Protein AF-A0A6L6XNY1-F1 (afdb_monomer_lite)

Foldseek 3Di:
DDPVVVLCVLVCLQVQLQVQLVVQLVVDVFAAAPLSLLSSLLSSLVSNLVSLVVLCVLCVVLADPQLVVLNVLLNVLSVLLNQLSVQLSVQQGRHNDHPVRCVVCVVVTPSNVVSVVSNVSSLVSLLVSQLSNLVRCPVVVLDDPVLSVVLNVCSPVPCSVHGSSSSSVVSSVSNSVVVVVVVVPDDDDPDPDDDD

pLDDT: mean 90.29, std 9.85, range [50.34, 98.31]

Radius of gyration: 20.63 Å; chains: 1; bounding box: 67×44×50 Å

Secondary structure (DSSP, 8-state):
--HHHHHHGGGGGGGHHHHHHHHHHHHS---SSHHHHHHHHHHHHHHHHHHHHHHHHHHGGGS-HHHHHHHHHHHHHHHHHHHHHHHHHHHTTT----HHHHHHHGGGSTTHHHHHHHHHHHHHHHHHHHHHHHHHHHHTTSS-HHHHHHHHHGGGS-TTTSTTHHHHHHHHHHHHHHHHHHHHTSPPPP------

Structure (mmCIF, N/CA/C/O backbone):
data_AF-A0A6L6XNY1-F1
#
_entry.id   AF-A0A6L6XNY1-F1
#
loop_
_atom_site.group_PDB
_atom_site.id
_atom_site.type_symbol
_atom_site.label_atom_id
_atom_site.label_alt_id
_atom_site.label_comp_id
_atom_site.label_asym_id
_atom_site.label_entity_id
_atom_site.label_seq_id
_atom_site.pdbx_PDB_ins_code
_atom_site.Cartn_x
_atom_site.Cartn_y
_atom_site.Cartn_z
_atom_site.occupancy
_atom_site.B_iso_or_equiv
_atom_site.auth_seq_id
_atom_site.auth_comp_id
_atom_site.auth_asym_id
_atom_site.auth_atom_id
_atom_site.pdbx_PDB_model_num
ATOM 1 N N . MET A 1 1 ? -24.540 19.387 4.763 1.00 50.34 1 MET A N 1
ATOM 2 C CA . MET A 1 1 ? -24.017 18.111 4.213 1.00 50.34 1 MET A CA 1
ATOM 3 C C . MET A 1 1 ? -24.724 16.950 4.894 1.00 50.34 1 MET A C 1
ATOM 5 O O . MET A 1 1 ? -24.639 16.846 6.113 1.00 50.34 1 MET A O 1
ATOM 9 N N . ALA A 1 2 ? -25.455 16.130 4.135 1.00 54.00 2 ALA A N 1
ATOM 10 C CA . ALA A 1 2 ? -26.281 15.046 4.669 1.00 54.00 2 ALA A CA 1
ATOM 11 C C . ALA A 1 2 ? -25.485 14.130 5.619 1.00 54.00 2 ALA A C 1
ATOM 13 O O . ALA A 1 2 ? -24.337 13.782 5.330 1.00 54.00 2 ALA A O 1
ATOM 14 N N . ALA A 1 3 ? -26.091 13.708 6.735 1.00 59.31 3 ALA A N 1
ATOM 15 C CA . ALA A 1 3 ? -25.486 12.817 7.737 1.00 59.31 3 ALA A CA 1
ATOM 16 C C . ALA A 1 3 ? -24.844 11.553 7.121 1.00 59.31 3 ALA A C 1
ATOM 18 O O . ALA A 1 3 ? -23.861 11.022 7.645 1.00 59.31 3 ALA A O 1
ATOM 19 N N . GLY A 1 4 ? -25.347 11.138 5.951 1.00 59.16 4 GLY A N 1
ATOM 20 C CA . GLY A 1 4 ? -24.806 10.064 5.128 1.00 59.16 4 GLY A CA 1
ATOM 21 C C . GLY A 1 4 ? -23.374 10.275 4.620 1.00 59.16 4 GLY A C 1
ATOM 22 O O . GLY A 1 4 ? -22.646 9.300 4.509 1.00 59.16 4 GLY A O 1
ATOM 23 N N . VAL A 1 5 ? -22.908 11.501 4.378 1.00 62.78 5 VAL A N 1
ATOM 24 C CA . VAL A 1 5 ? -21.526 11.751 3.909 1.00 62.78 5 VAL A CA 1
ATOM 25 C C . VAL A 1 5 ? -20.525 11.640 5.066 1.00 62.78 5 VAL A C 1
ATOM 27 O O . VAL A 1 5 ? -19.441 11.076 4.927 1.00 62.78 5 VAL A O 1
ATOM 30 N N . ARG A 1 6 ? -20.910 12.088 6.271 1.00 65.75 6 ARG A N 1
ATOM 31 C CA . ARG A 1 6 ? -20.029 12.074 7.456 1.00 65.75 6 ARG A CA 1
ATOM 32 C C . ARG A 1 6 ? -19.745 10.661 7.987 1.00 65.75 6 ARG A C 1
ATOM 34 O O . ARG A 1 6 ? -18.723 10.470 8.647 1.00 65.75 6 ARG A O 1
ATOM 41 N N . ARG A 1 7 ? -20.625 9.681 7.727 1.00 68.31 7 ARG A N 1
ATOM 42 C CA . ARG A 1 7 ? -20.412 8.265 8.111 1.00 68.31 7 ARG A CA 1
ATOM 43 C C . ARG A 1 7 ? -19.366 7.561 7.244 1.00 68.31 7 ARG A C 1
ATOM 45 O O . ARG A 1 7 ? -18.633 6.736 7.769 1.00 68.31 7 ARG A O 1
ATOM 52 N N . TRP A 1 8 ? -19.256 7.930 5.967 1.00 72.25 8 TRP A N 1
ATOM 53 C CA . TRP A 1 8 ? -18.315 7.313 5.026 1.00 72.25 8 TRP A CA 1
ATOM 54 C C . TRP A 1 8 ? -16.944 7.990 5.004 1.00 72.25 8 TRP A C 1
ATOM 56 O O . TRP A 1 8 ? -15.979 7.390 4.552 1.00 72.25 8 TRP A O 1
ATOM 66 N N . ALA A 1 9 ? -16.827 9.197 5.567 1.00 78.06 9 ALA A N 1
ATOM 67 C CA . ALA A 1 9 ? -15.575 9.950 5.629 1.00 78.06 9 ALA A CA 1
ATOM 68 C C . ALA A 1 9 ? -14.329 9.161 6.107 1.00 78.06 9 ALA A C 1
ATOM 70 O O . ALA A 1 9 ? -13.262 9.408 5.555 1.00 78.06 9 ALA A O 1
ATOM 71 N N . PRO A 1 10 ? -14.392 8.215 7.074 1.00 79.75 10 PRO A N 1
ATOM 72 C CA . PRO A 1 10 ? -13.224 7.402 7.438 1.00 79.75 10 PRO A CA 1
ATOM 73 C C . PRO A 1 10 ? -12.673 6.565 6.278 1.00 79.75 10 PRO A C 1
ATOM 75 O O . PRO A 1 10 ? -11.469 6.353 6.194 1.00 79.75 10 PRO A O 1
ATOM 78 N N . PHE A 1 11 ? -13.545 6.119 5.374 1.00 86.75 11 PHE A N 1
ATOM 79 C CA . PHE A 1 11 ? -13.186 5.290 4.226 1.00 86.75 11 PHE A CA 1
ATOM 80 C C . PHE A 1 11 ? -12.610 6.103 3.063 1.00 86.75 11 PHE A C 1
ATOM 82 O O . PHE A 1 11 ? -12.040 5.519 2.150 1.00 86.75 11 PHE A O 1
ATOM 89 N N . ALA A 1 12 ? -12.668 7.439 3.114 1.00 87.75 12 ALA A N 1
ATOM 90 C CA . ALA A 1 12 ? -12.001 8.286 2.125 1.00 87.75 12 ALA A CA 1
ATOM 91 C C . ALA A 1 12 ? -10.471 8.094 2.122 1.00 87.75 12 ALA A C 1
ATOM 93 O O . ALA A 1 12 ? -9.833 8.340 1.104 1.00 87.75 12 ALA A O 1
ATOM 94 N N . LEU A 1 13 ? -9.888 7.591 3.221 1.00 86.69 13 LEU A N 1
ATOM 95 C CA . LEU A 1 13 ? -8.468 7.217 3.290 1.00 86.69 13 LEU A CA 1
ATOM 96 C C . LEU A 1 13 ? -8.077 6.159 2.242 1.00 86.69 13 LEU A C 1
ATOM 98 O O . LEU A 1 13 ? -6.933 6.140 1.802 1.00 86.69 13 LEU A O 1
ATOM 102 N N . VAL A 1 14 ? -9.030 5.330 1.798 1.00 90.06 14 VAL A N 1
ATOM 103 C CA . VAL A 1 14 ? -8.831 4.316 0.746 1.00 90.06 14 VAL A CA 1
ATOM 104 C C . VAL A 1 14 ? -8.610 4.953 -0.633 1.00 90.06 14 VAL A C 1
ATOM 106 O O . VAL A 1 14 ? -8.137 4.314 -1.559 1.00 90.06 14 VAL A O 1
ATOM 109 N N . LEU A 1 15 ? -8.945 6.229 -0.811 1.00 92.06 15 LEU A N 1
ATOM 110 C CA . LEU A 1 15 ? -8.750 6.902 -2.095 1.00 92.06 15 LEU A CA 1
ATOM 111 C C . LEU A 1 15 ? -7.384 7.582 -2.199 1.00 92.06 15 LEU A C 1
ATOM 113 O O . LEU A 1 15 ? -6.991 7.965 -3.294 1.00 92.06 15 LEU A O 1
ATOM 117 N N . VAL A 1 16 ? -6.642 7.716 -1.094 1.00 91.38 16 VAL A N 1
ATOM 118 C CA . VAL A 1 16 ? -5.377 8.468 -1.067 1.00 91.38 16 VAL A CA 1
ATOM 119 C C . VAL A 1 16 ? -4.287 7.764 -1.876 1.00 91.38 16 VAL A C 1
ATOM 121 O O . VAL A 1 16 ? -3.598 8.426 -2.643 1.00 91.38 16 VAL A O 1
ATOM 124 N N . GLY A 1 17 ? -4.156 6.439 -1.751 1.00 89.75 17 GLY A N 1
ATOM 125 C CA . GLY A 1 17 ? -3.203 5.650 -2.544 1.00 89.75 17 GLY A CA 1
ATOM 126 C C . GLY A 1 17 ? -3.454 5.778 -4.052 1.00 89.75 17 GLY A C 1
ATOM 127 O O . GLY A 1 17 ? -2.587 6.282 -4.762 1.00 89.75 17 GLY A O 1
ATOM 128 N N . PRO A 1 18 ? -4.656 5.423 -4.547 1.00 91.88 18 PRO A N 1
ATOM 129 C CA . PRO A 1 18 ? -5.003 5.554 -5.961 1.00 91.88 18 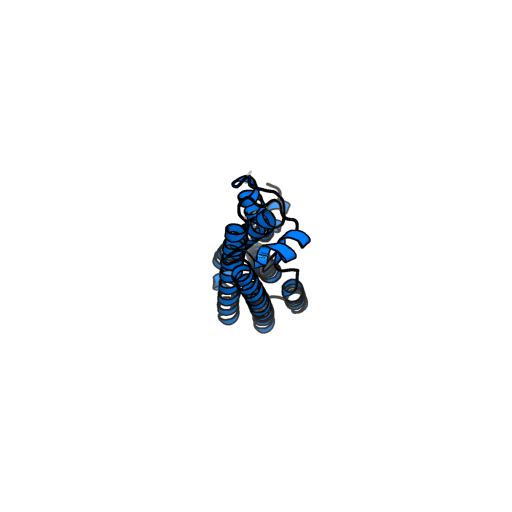PRO A CA 1
ATOM 130 C C . PRO A 1 18 ? -4.901 6.989 -6.485 1.00 91.88 18 PRO A C 1
ATOM 132 O O . PRO A 1 18 ? -4.431 7.203 -7.598 1.00 91.88 18 PRO A O 1
ATOM 135 N N . ALA A 1 19 ? -5.303 7.985 -5.686 1.00 93.25 19 ALA A N 1
ATOM 136 C CA . ALA A 1 19 ? -5.172 9.387 -6.067 1.00 93.25 19 ALA A CA 1
ATOM 137 C C . ALA A 1 19 ? -3.703 9.813 -6.188 1.00 93.25 19 ALA A C 1
ATOM 139 O O . ALA A 1 19 ? -3.371 10.550 -7.111 1.00 93.25 19 ALA A O 1
ATOM 140 N N . ALA A 1 20 ? -2.824 9.343 -5.298 1.00 93.06 20 ALA A N 1
ATOM 141 C CA . ALA A 1 20 ? -1.392 9.610 -5.378 1.00 93.06 20 ALA A CA 1
ATOM 142 C C . ALA A 1 20 ? -0.753 8.919 -6.590 1.00 93.06 20 ALA A C 1
ATOM 144 O O . ALA A 1 20 ? -0.000 9.564 -7.311 1.00 93.06 20 ALA A O 1
ATOM 145 N N . ALA A 1 21 ? -1.099 7.655 -6.857 1.00 91.12 21 ALA A N 1
ATOM 146 C CA . ALA A 1 21 ? -0.661 6.941 -8.055 1.00 91.12 21 ALA A CA 1
ATOM 147 C C . ALA A 1 21 ? -1.050 7.710 -9.329 1.00 91.12 21 ALA A C 1
ATOM 149 O O . ALA A 1 21 ? -0.184 8.062 -10.127 1.00 91.12 21 ALA A O 1
ATOM 150 N N . LEU A 1 22 ? -2.333 8.071 -9.457 1.00 91.69 22 LEU A N 1
ATOM 151 C CA . LEU A 1 22 ? -2.841 8.858 -10.581 1.00 91.69 22 LEU A CA 1
ATOM 152 C C . LEU A 1 22 ? -2.140 10.217 -10.695 1.00 91.69 22 LEU A C 1
ATOM 154 O O . LEU A 1 22 ? -1.732 10.607 -11.784 1.00 91.69 22 LEU A O 1
ATOM 158 N N . LEU A 1 23 ? -1.984 10.939 -9.582 1.00 92.56 23 LEU A N 1
ATOM 159 C CA . LEU A 1 23 ? -1.327 12.243 -9.564 1.00 92.56 23 LEU A CA 1
ATOM 160 C C . LEU A 1 23 ? 0.116 12.146 -10.064 1.00 92.56 23 LEU A C 1
ATOM 162 O O . LEU A 1 23 ? 0.528 12.966 -10.877 1.00 92.56 23 LEU A O 1
ATOM 166 N N . VAL A 1 24 ? 0.879 11.148 -9.613 1.00 90.44 24 VAL A N 1
ATOM 167 C CA . VAL A 1 24 ? 2.266 10.971 -10.051 1.00 90.44 24 VAL A CA 1
ATOM 168 C C . VAL A 1 24 ? 2.326 10.679 -11.552 1.00 90.44 24 VAL A C 1
ATOM 170 O O . VAL A 1 24 ? 3.137 11.307 -12.233 1.00 90.44 24 VAL A O 1
ATOM 173 N N . THR A 1 25 ? 1.452 9.813 -12.077 1.00 87.56 25 THR A N 1
ATOM 174 C CA . THR A 1 25 ? 1.360 9.532 -13.520 1.00 87.56 25 THR A CA 1
ATOM 175 C C . THR A 1 25 ? 1.005 10.783 -14.328 1.00 87.56 25 THR A C 1
ATOM 177 O O . THR A 1 25 ? 1.590 11.021 -15.378 1.00 87.56 25 THR A O 1
ATOM 180 N N . LEU A 1 26 ? 0.087 11.620 -13.835 1.00 89.12 26 LEU A N 1
ATOM 181 C CA . LEU A 1 26 ? -0.303 12.863 -14.511 1.00 89.12 26 LEU A CA 1
ATOM 182 C C . LEU A 1 26 ? 0.793 13.940 -14.467 1.00 89.12 26 LEU A C 1
ATOM 184 O O . LEU A 1 26 ? 0.924 14.715 -15.410 1.00 89.12 26 LEU A O 1
ATOM 188 N N . LEU A 1 27 ? 1.568 14.007 -13.381 1.00 90.25 27 LEU A N 1
ATOM 189 C CA . LEU A 1 27 ? 2.651 14.983 -13.212 1.00 90.25 27 LEU A CA 1
ATOM 190 C C . LEU A 1 27 ? 3.933 14.607 -13.962 1.00 90.25 27 LEU A C 1
ATOM 192 O O . LEU A 1 27 ? 4.769 15.475 -14.200 1.00 90.25 27 LEU A O 1
ATOM 196 N N . HIS A 1 28 ? 4.087 13.338 -14.335 1.00 85.00 28 HIS A N 1
ATOM 197 C CA . HIS A 1 28 ? 5.234 12.842 -15.088 1.00 85.00 28 HIS A CA 1
ATOM 198 C C . HIS A 1 28 ? 4.741 12.223 -16.398 1.00 85.00 28 HIS A C 1
ATOM 200 O O . HIS A 1 28 ? 4.694 10.994 -16.502 1.00 85.00 28 HIS A O 1
ATOM 206 N N . PRO A 1 29 ? 4.365 13.054 -17.393 1.00 76.56 29 PRO A N 1
ATOM 207 C CA . PRO A 1 29 ? 4.011 12.582 -18.725 1.00 76.56 29 PRO A CA 1
ATOM 208 C C . PRO A 1 29 ? 5.270 12.024 -19.402 1.00 76.56 29 PRO A C 1
ATOM 210 O O . PRO A 1 29 ? 5.984 12.721 -20.118 1.00 76.56 29 PRO A O 1
ATOM 213 N N . GLY A 1 30 ? 5.586 10.775 -19.083 1.00 73.19 30 GLY A N 1
ATOM 214 C CA . GLY A 1 30 ? 6.645 9.982 -19.685 1.00 73.1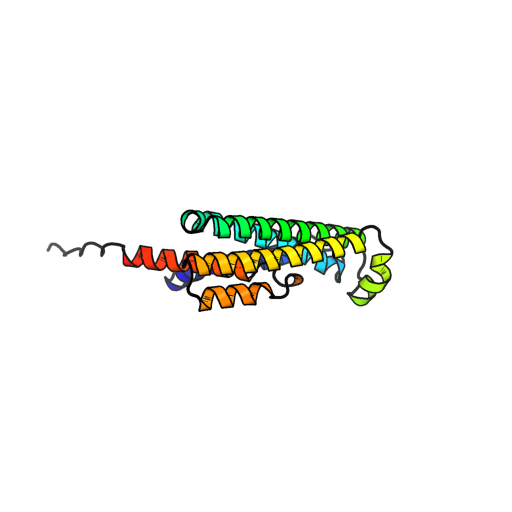9 30 GLY A CA 1
ATOM 215 C C . GLY A 1 30 ? 6.068 8.879 -20.576 1.00 73.19 30 GLY A C 1
ATOM 216 O O . GLY A 1 30 ? 4.874 8.898 -20.893 1.00 73.19 30 GLY A O 1
ATOM 217 N N . PRO A 1 31 ? 6.904 7.917 -20.991 1.00 78.56 31 PRO A N 1
ATOM 218 C CA . PRO A 1 31 ? 6.462 6.775 -21.783 1.00 78.56 31 PRO A CA 1
ATOM 219 C C . PRO A 1 31 ? 5.307 6.024 -21.107 1.00 78.56 31 PRO A C 1
ATOM 221 O O . PRO A 1 31 ? 5.273 5.884 -19.891 1.00 78.56 31 PRO A O 1
ATOM 224 N N . SER A 1 32 ? 4.353 5.499 -21.865 1.00 83.19 32 SER A N 1
ATOM 225 C CA . SER A 1 32 ? 3.424 4.500 -21.322 1.00 83.19 32 SER A CA 1
ATOM 226 C C . SER A 1 32 ? 4.111 3.134 -21.216 1.00 83.19 32 SER A C 1
ATOM 228 O O . SER A 1 32 ? 5.076 2.883 -21.932 1.00 83.19 32 SER A O 1
ATOM 230 N N . GLY A 1 33 ? 3.592 2.240 -20.370 1.00 88.12 33 GLY A N 1
ATOM 231 C CA . GLY A 1 33 ? 4.087 0.862 -20.237 1.00 88.12 33 GLY A CA 1
ATOM 232 C C . GLY A 1 33 ? 4.646 0.560 -18.847 1.00 88.12 33 GLY A C 1
ATOM 233 O O . GLY A 1 33 ? 4.266 1.206 -17.863 1.00 88.12 33 GLY A O 1
ATOM 234 N N . HIS A 1 34 ? 5.562 -0.403 -18.762 1.00 92.56 34 HIS A N 1
ATOM 235 C 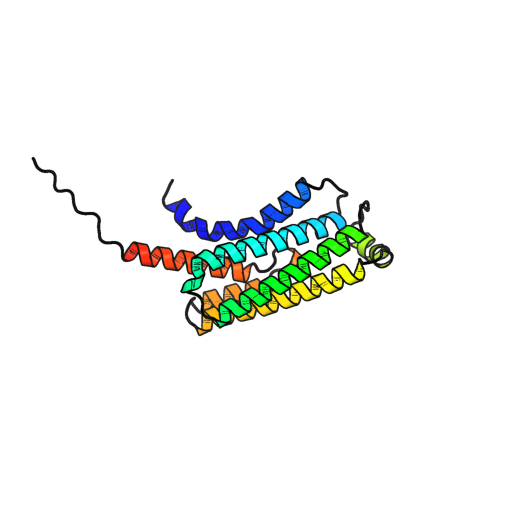CA . HIS A 1 34 ? 6.100 -0.939 -17.509 1.00 92.56 34 HIS A CA 1
ATOM 236 C C . HIS A 1 34 ? 6.767 0.140 -16.641 1.00 92.56 34 HIS A C 1
ATOM 238 O O . HIS A 1 34 ? 6.588 0.180 -15.423 1.00 92.56 34 HIS A O 1
ATOM 244 N N . TRP A 1 35 ? 7.451 1.098 -17.279 1.00 93.62 35 TRP A N 1
ATOM 245 C CA . TRP A 1 35 ? 8.003 2.283 -16.616 1.00 93.62 35 TRP A CA 1
ATOM 246 C C . TRP A 1 35 ? 6.937 3.067 -15.827 1.00 93.62 35 TRP A C 1
ATOM 248 O O . TRP A 1 35 ? 7.108 3.352 -14.638 1.00 93.62 35 TRP A O 1
ATOM 258 N N . SER A 1 36 ? 5.815 3.391 -16.479 1.00 91.31 36 SER A N 1
ATOM 259 C CA . SER A 1 36 ? 4.728 4.162 -15.864 1.00 91.31 36 SER A CA 1
ATOM 260 C C . SER A 1 36 ? 4.025 3.375 -14.757 1.00 91.31 36 SER A C 1
ATOM 262 O O . SER A 1 36 ? 3.579 3.971 -13.775 1.00 91.31 36 SER A O 1
ATOM 264 N N . GLY A 1 37 ? 3.996 2.041 -14.876 1.00 92.56 37 GLY A N 1
ATOM 265 C CA . GLY A 1 37 ? 3.507 1.125 -13.848 1.00 92.56 37 GLY A CA 1
ATOM 266 C C . GLY A 1 37 ? 4.323 1.218 -12.560 1.00 92.56 37 GLY A C 1
ATOM 267 O O . GLY A 1 37 ? 3.753 1.448 -11.494 1.00 92.56 37 GLY A O 1
ATOM 268 N N . HIS A 1 38 ? 5.653 1.156 -12.655 1.00 94.75 38 HIS A N 1
ATOM 269 C CA . HIS A 1 38 ? 6.537 1.350 -11.502 1.00 94.75 38 HIS A CA 1
ATOM 270 C C . HIS A 1 38 ? 6.355 2.717 -10.845 1.00 94.75 38 HIS A C 1
ATOM 272 O O . HIS A 1 38 ? 6.270 2.833 -9.621 1.00 94.75 38 HIS A O 1
ATOM 278 N N . LEU A 1 39 ? 6.263 3.776 -11.648 1.00 93.81 39 LEU A N 1
ATOM 279 C CA . LEU A 1 39 ? 6.088 5.118 -11.114 1.00 93.81 39 LEU A CA 1
ATOM 280 C C . LEU A 1 39 ? 4.732 5.276 -10.393 1.00 93.81 39 LEU A C 1
ATOM 282 O O . LEU A 1 39 ? 4.674 5.854 -9.303 1.00 93.81 39 LEU A O 1
ATOM 286 N N . ALA A 1 40 ? 3.658 4.720 -10.960 1.00 93.62 40 ALA A N 1
ATOM 287 C CA . ALA A 1 40 ? 2.337 4.694 -10.340 1.00 93.62 40 ALA A CA 1
ATOM 288 C C . ALA A 1 40 ? 2.335 3.877 -9.037 1.00 93.62 40 ALA A C 1
ATOM 290 O O . ALA A 1 40 ? 1.792 4.343 -8.034 1.00 93.62 40 ALA A O 1
ATOM 291 N N . ALA A 1 41 ? 2.988 2.710 -9.015 1.00 94.31 41 ALA A N 1
ATOM 292 C CA . ALA A 1 41 ? 3.123 1.867 -7.826 1.00 94.31 41 ALA A CA 1
ATOM 293 C C . ALA A 1 41 ? 3.880 2.584 -6.695 1.00 94.31 41 ALA A C 1
ATOM 295 O O . ALA A 1 41 ? 3.421 2.596 -5.550 1.00 94.31 41 ALA A O 1
ATOM 296 N N . ALA A 1 42 ? 4.975 3.287 -7.013 1.00 95.31 42 ALA A N 1
ATOM 297 C CA . ALA A 1 42 ? 5.691 4.115 -6.043 1.00 95.31 42 ALA A CA 1
ATOM 298 C C . ALA A 1 42 ? 4.806 5.241 -5.479 1.00 95.31 42 ALA A C 1
ATOM 300 O O . ALA A 1 42 ? 4.759 5.451 -4.263 1.00 95.31 42 ALA A O 1
ATOM 301 N N . GLY A 1 43 ? 4.067 5.945 -6.345 1.00 95.25 43 GLY A N 1
ATOM 302 C CA . GLY A 1 43 ? 3.095 6.960 -5.930 1.00 95.25 43 GLY A CA 1
ATOM 303 C C . GLY A 1 43 ? 2.004 6.384 -5.022 1.00 95.25 43 GLY A C 1
ATOM 304 O O . GLY A 1 43 ? 1.693 6.964 -3.980 1.00 95.25 43 GLY A O 1
ATOM 305 N N . GLY A 1 44 ? 1.479 5.210 -5.374 1.00 95.81 44 GLY A N 1
ATOM 306 C CA . GLY A 1 44 ? 0.500 4.461 -4.591 1.00 95.81 44 GLY A CA 1
ATOM 307 C C . GLY A 1 44 ? 1.019 4.088 -3.203 1.00 95.81 44 GLY A C 1
ATOM 308 O O . GLY A 1 44 ? 0.362 4.397 -2.209 1.00 95.81 44 GLY A O 1
ATOM 309 N N . SER A 1 45 ? 2.225 3.518 -3.123 1.00 96.88 45 SER A N 1
ATOM 310 C CA . SER A 1 45 ? 2.907 3.167 -1.868 1.00 96.88 45 SER A CA 1
ATOM 311 C C . SER A 1 45 ? 3.037 4.368 -0.928 1.00 96.88 45 SER A C 1
ATOM 313 O O . SER A 1 45 ? 2.651 4.305 0.244 1.00 96.88 45 SER A O 1
ATOM 315 N N . VAL A 1 46 ? 3.524 5.501 -1.448 1.00 96.56 46 VAL A N 1
ATOM 316 C CA . VAL A 1 46 ? 3.672 6.746 -0.678 1.00 96.56 46 VAL A CA 1
ATOM 317 C C . VAL A 1 46 ? 2.309 7.279 -0.232 1.00 96.56 46 VAL A C 1
ATOM 319 O O . VAL A 1 46 ? 2.137 7.641 0.934 1.00 96.56 46 VAL A O 1
ATOM 322 N N . GLY A 1 47 ? 1.314 7.287 -1.122 1.00 96.19 47 GLY A N 1
ATOM 323 C CA . GLY A 1 47 ? -0.047 7.714 -0.798 1.00 96.19 47 GLY A CA 1
ATOM 324 C C . GLY A 1 47 ? -0.681 6.869 0.308 1.00 96.19 47 GLY A C 1
ATOM 325 O O . GLY A 1 47 ? -1.273 7.409 1.246 1.00 96.19 47 GLY A O 1
ATOM 326 N N . VAL A 1 48 ? -0.514 5.546 0.261 1.00 96.81 48 VAL A N 1
ATOM 327 C CA . VAL A 1 48 ? -0.991 4.653 1.323 1.00 96.81 48 VAL A CA 1
ATOM 328 C C . VAL A 1 48 ? -0.239 4.894 2.628 1.00 96.81 48 VAL A C 1
ATOM 330 O O . VAL A 1 48 ? -0.880 4.964 3.676 1.00 96.81 48 VAL A O 1
ATOM 333 N N . ALA A 1 49 ? 1.081 5.095 2.602 1.00 97.00 49 ALA A N 1
ATOM 334 C CA . ALA A 1 49 ? 1.842 5.426 3.808 1.00 97.00 49 ALA A CA 1
ATOM 335 C C . ALA A 1 49 ? 1.292 6.696 4.485 1.00 97.00 49 ALA A C 1
ATOM 337 O O . ALA A 1 49 ? 1.064 6.708 5.697 1.00 97.00 49 ALA A O 1
ATOM 338 N N . VAL A 1 50 ? 0.970 7.731 3.702 1.00 96.44 50 VAL A N 1
ATOM 339 C CA . VAL A 1 50 ? 0.301 8.945 4.198 1.00 96.44 50 VAL A CA 1
ATOM 340 C C . VAL A 1 50 ? -1.073 8.618 4.791 1.00 96.44 50 VAL A C 1
ATOM 342 O O . VAL A 1 50 ? -1.386 9.071 5.894 1.00 96.44 50 VAL A O 1
ATOM 345 N N . ALA A 1 51 ? -1.884 7.798 4.118 1.00 95.75 51 ALA A N 1
ATOM 346 C CA . ALA A 1 51 ? -3.191 7.379 4.625 1.00 95.75 51 ALA A CA 1
ATOM 347 C C . ALA A 1 51 ? -3.093 6.637 5.968 1.00 95.75 51 ALA A C 1
ATOM 349 O O . ALA A 1 51 ? -3.901 6.882 6.868 1.00 95.75 51 ALA A O 1
ATOM 350 N N . LEU A 1 52 ? -2.088 5.770 6.129 1.00 96.38 52 LEU A N 1
ATOM 351 C CA . LEU A 1 52 ? -1.814 5.060 7.377 1.00 96.38 52 LEU A CA 1
ATOM 352 C C . LEU A 1 52 ? -1.387 6.017 8.488 1.00 96.38 52 LEU A C 1
ATOM 354 O O . LEU A 1 52 ? -1.881 5.882 9.603 1.00 96.38 52 LEU A O 1
ATOM 358 N N . VAL A 1 53 ? -0.535 7.006 8.201 1.00 96.44 53 VAL A N 1
ATOM 359 C CA . VAL A 1 53 ? -0.134 8.032 9.178 1.00 96.44 53 VAL A CA 1
ATOM 360 C C . VAL A 1 53 ? -1.340 8.855 9.624 1.00 96.44 53 VAL A C 1
ATOM 362 O O . VAL A 1 53 ? -1.559 9.021 10.824 1.00 96.44 53 VAL A O 1
ATOM 365 N N . VAL A 1 54 ? -2.169 9.320 8.687 1.00 94.44 54 VAL A N 1
ATOM 366 C CA . VAL A 1 54 ? -3.388 10.080 9.002 1.00 94.44 54 VAL A CA 1
ATOM 367 C C . VAL A 1 54 ? -4.359 9.226 9.818 1.00 94.44 54 VAL A C 1
ATOM 369 O O . VAL A 1 54 ? -4.839 9.667 10.864 1.00 94.44 54 VAL A O 1
ATOM 372 N N . GLY A 1 55 ? -4.618 7.988 9.388 1.00 93.50 55 GLY A N 1
ATOM 373 C CA . GLY A 1 55 ? -5.462 7.042 10.115 1.00 93.50 55 GLY A CA 1
ATOM 374 C C . GLY A 1 55 ? -4.937 6.784 11.526 1.00 93.50 55 GLY A C 1
ATOM 375 O O . GLY A 1 55 ? -5.691 6.881 12.496 1.00 93.50 55 GLY A O 1
ATOM 376 N N . LEU A 1 56 ? -3.633 6.545 11.660 1.00 93.75 56 LEU A N 1
ATOM 377 C CA . LEU A 1 56 ? -2.957 6.354 12.935 1.00 93.75 56 LEU A CA 1
ATOM 378 C C . LEU A 1 56 ? -3.126 7.569 13.848 1.00 93.75 56 LEU A C 1
ATOM 380 O O . LEU A 1 56 ? -3.568 7.390 14.976 1.00 93.75 56 LEU A O 1
ATOM 384 N N . CYS A 1 57 ? -2.844 8.790 13.394 1.00 93.56 57 CYS A N 1
ATOM 385 C CA . CYS A 1 57 ? -3.006 10.007 14.201 1.00 93.56 57 CYS A CA 1
ATOM 386 C C . CYS A 1 57 ? -4.421 10.139 14.782 1.00 93.56 57 CYS A C 1
ATOM 388 O O . CYS A 1 57 ? -4.596 10.574 15.918 1.00 93.56 57 CYS A O 1
ATOM 390 N N . VAL A 1 58 ? -5.427 9.700 14.028 1.00 91.06 58 VAL A N 1
ATOM 391 C CA . VAL A 1 58 ? -6.833 9.761 14.427 1.00 91.06 58 VAL A CA 1
ATOM 392 C C . VAL A 1 58 ? -7.206 8.683 15.453 1.00 91.06 58 VAL A C 1
ATOM 394 O O . VAL A 1 58 ? -7.977 8.952 16.378 1.00 91.06 58 VAL A O 1
ATOM 397 N N . VAL A 1 59 ? -6.685 7.458 15.318 1.00 92.69 59 VAL A N 1
ATOM 398 C CA . VAL A 1 59 ? -7.078 6.328 16.183 1.00 92.69 59 VAL A CA 1
ATOM 399 C C . VAL A 1 59 ? -6.014 5.890 17.192 1.00 92.69 59 VAL A C 1
ATOM 401 O O . VAL A 1 59 ? -6.295 4.997 17.989 1.00 92.69 59 VAL A O 1
ATOM 404 N N . ARG A 1 60 ? -4.835 6.526 17.230 1.00 92.19 60 ARG A N 1
ATOM 405 C CA . ARG A 1 60 ? -3.666 6.143 18.050 1.00 92.19 60 ARG A CA 1
ATOM 406 C C . ARG A 1 60 ? -4.000 5.774 19.499 1.00 92.19 60 ARG A C 1
ATOM 408 O O . ARG A 1 60 ? -3.562 4.703 19.908 1.00 92.19 60 ARG A O 1
ATOM 415 N N . PRO A 1 61 ? -4.790 6.555 20.269 1.00 91.25 61 PRO A N 1
ATOM 416 C CA . PRO A 1 61 ? -5.080 6.226 21.672 1.00 91.25 61 PRO A CA 1
ATOM 417 C C . PRO A 1 61 ? -5.830 4.899 21.857 1.00 91.25 61 PRO A C 1
ATOM 419 O O . PRO A 1 61 ? -5.910 4.367 22.959 1.00 91.25 61 PRO A O 1
ATOM 422 N N . ARG A 1 62 ? -6.422 4.372 20.781 1.00 89.19 62 ARG A N 1
ATOM 423 C CA . ARG A 1 62 ? -7.252 3.163 20.774 1.00 89.19 62 ARG A CA 1
ATOM 424 C C . ARG A 1 62 ? -6.483 1.931 20.298 1.00 89.19 62 ARG A C 1
ATOM 426 O O . ARG A 1 62 ? -7.023 0.826 20.367 1.00 89.19 62 ARG A O 1
ATOM 433 N N . LEU A 1 63 ? -5.254 2.100 19.809 1.00 94.19 63 LEU A N 1
ATOM 434 C CA . LEU A 1 63 ? -4.451 1.012 19.265 1.00 94.19 63 LEU A CA 1
ATOM 435 C C . LEU A 1 63 ? -3.524 0.423 20.339 1.00 94.19 63 LEU A C 1
ATOM 437 O O . LEU A 1 63 ? -2.861 1.173 21.053 1.00 94.19 63 LEU A O 1
ATOM 441 N N . PRO A 1 64 ? -3.445 -0.913 20.464 1.00 95.25 64 PRO A N 1
ATOM 442 C CA . PRO A 1 64 ? -2.446 -1.550 21.315 1.00 95.25 64 PRO A CA 1
ATOM 443 C C . PRO A 1 64 ? -1.036 -1.350 20.738 1.00 95.25 64 PRO A C 1
ATOM 445 O O . PRO A 1 64 ? -0.867 -1.220 19.525 1.00 95.25 64 PRO A O 1
ATOM 448 N N . ALA A 1 65 ? -0.011 -1.398 21.594 1.00 96.56 65 ALA A N 1
ATOM 449 C CA . ALA A 1 65 ? 1.387 -1.225 21.182 1.00 96.56 65 ALA A CA 1
ATOM 450 C C . ALA A 1 65 ? 1.815 -2.209 20.076 1.00 96.56 65 ALA A C 1
ATOM 452 O O . ALA A 1 65 ? 2.493 -1.810 19.134 1.00 96.56 65 ALA A O 1
ATOM 453 N N . ALA A 1 66 ? 1.344 -3.460 20.127 1.00 96.25 66 ALA A N 1
ATOM 454 C CA . ALA A 1 66 ? 1.604 -4.456 19.085 1.00 96.25 66 ALA A CA 1
ATOM 455 C C . ALA A 1 66 ? 1.051 -4.040 17.707 1.00 96.25 66 ALA A C 1
ATOM 457 O O . ALA A 1 66 ? 1.704 -4.246 16.684 1.00 96.25 66 ALA A O 1
ATOM 458 N N . ALA A 1 67 ? -0.123 -3.400 17.670 1.00 96.88 67 ALA A N 1
ATOM 459 C CA . ALA A 1 67 ? -0.692 -2.882 16.429 1.00 96.88 67 ALA A CA 1
ATOM 460 C C . ALA A 1 67 ? 0.117 -1.684 15.905 1.00 96.88 67 ALA A C 1
ATOM 462 O O . ALA A 1 67 ? 0.342 -1.578 14.705 1.00 96.88 67 ALA A O 1
ATOM 463 N N . LEU A 1 68 ? 0.613 -0.818 16.796 1.00 97.06 68 LEU A N 1
ATOM 464 C CA . LEU A 1 68 ? 1.511 0.278 16.417 1.00 97.06 68 LEU A CA 1
ATOM 465 C C . LEU A 1 68 ? 2.820 -0.244 15.817 1.00 97.06 68 LEU A C 1
ATOM 467 O O . LEU A 1 68 ? 3.216 0.209 14.749 1.00 97.06 68 LEU A O 1
ATOM 471 N N . ALA A 1 69 ? 3.454 -1.225 16.462 1.00 97.62 69 ALA A N 1
ATOM 472 C CA . ALA A 1 69 ? 4.666 -1.861 15.952 1.00 97.62 69 ALA A CA 1
ATOM 473 C C . ALA A 1 69 ? 4.428 -2.506 14.577 1.00 97.62 69 ALA A C 1
ATOM 475 O O . ALA A 1 69 ? 5.227 -2.330 13.664 1.00 97.62 69 ALA A O 1
ATOM 476 N N . SER A 1 70 ? 3.286 -3.174 14.397 1.00 97.81 70 SER A N 1
ATOM 477 C CA . SER A 1 70 ? 2.912 -3.771 13.110 1.00 97.81 70 SER A CA 1
ATOM 478 C C . SER A 1 70 ? 2.747 -2.715 12.008 1.00 97.81 70 SER A C 1
ATOM 480 O O . SER A 1 70 ? 3.203 -2.927 10.891 1.00 97.81 70 SER A O 1
ATOM 482 N N . LEU A 1 71 ? 2.172 -1.545 12.314 1.00 97.38 71 LEU A N 1
ATOM 483 C CA . LEU A 1 71 ? 2.082 -0.434 11.354 1.00 97.38 71 LEU A CA 1
ATOM 484 C C . LEU A 1 71 ? 3.451 0.160 10.997 1.00 97.38 71 LEU A C 1
ATOM 486 O O . LEU A 1 71 ? 3.631 0.599 9.866 1.00 97.38 71 LEU A O 1
ATOM 490 N N . VAL A 1 72 ? 4.419 0.154 11.920 1.00 97.69 72 VAL A N 1
ATOM 491 C CA . VAL A 1 72 ? 5.807 0.540 11.609 1.00 97.69 72 VAL A CA 1
ATOM 492 C C . VAL A 1 72 ? 6.423 -0.443 10.613 1.00 97.69 72 VAL A C 1
ATOM 494 O O . VAL A 1 72 ? 7.053 -0.009 9.653 1.00 97.69 72 VAL A O 1
ATOM 497 N N . VAL A 1 73 ? 6.186 -1.748 10.789 1.00 98.25 73 VAL A N 1
ATOM 498 C CA . VAL A 1 73 ? 6.623 -2.780 9.833 1.00 98.25 73 VAL A CA 1
ATOM 499 C C . VAL A 1 73 ? 5.982 -2.559 8.461 1.00 98.25 73 VAL A C 1
ATOM 501 O O . VAL A 1 73 ? 6.696 -2.532 7.465 1.00 98.25 73 VAL A O 1
ATOM 504 N N . VAL A 1 74 ? 4.669 -2.305 8.403 1.00 98.12 74 VAL A N 1
ATOM 505 C CA . VAL A 1 74 ? 3.983 -1.962 7.142 1.00 98.12 74 VAL A CA 1
ATOM 506 C C . VAL A 1 74 ? 4.606 -0.723 6.496 1.00 98.12 74 VAL A C 1
ATOM 508 O O . VAL A 1 74 ? 4.889 -0.738 5.304 1.00 98.12 74 VAL A O 1
ATOM 511 N N . GLY A 1 75 ? 4.870 0.331 7.271 1.00 97.88 75 GLY A N 1
ATOM 512 C CA . GLY A 1 75 ? 5.517 1.545 6.770 1.00 97.88 75 GLY A CA 1
ATOM 513 C C . GLY A 1 75 ? 6.916 1.294 6.202 1.00 97.88 75 GLY A C 1
ATOM 514 O O . GLY A 1 75 ? 7.257 1.852 5.163 1.00 97.88 75 GLY A O 1
ATOM 515 N N . ALA A 1 76 ? 7.708 0.426 6.836 1.00 98.25 76 ALA A N 1
ATOM 516 C CA . ALA A 1 76 ? 9.010 0.016 6.313 1.00 98.25 76 ALA A CA 1
ATOM 517 C C . ALA A 1 76 ? 8.876 -0.764 4.995 1.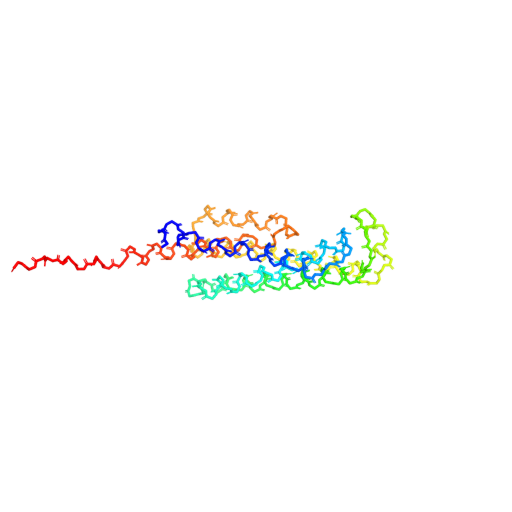00 98.25 76 ALA A C 1
ATOM 519 O O . ALA A 1 76 ? 9.630 -0.504 4.061 1.00 98.25 76 ALA A O 1
ATOM 520 N N . GLY A 1 77 ? 7.893 -1.664 4.895 1.00 98.12 77 GLY A N 1
ATOM 521 C CA . GLY A 1 77 ? 7.584 -2.383 3.658 1.00 98.12 77 GLY A CA 1
ATOM 522 C C . GLY A 1 77 ? 7.202 -1.441 2.513 1.00 98.12 77 GLY A C 1
ATOM 523 O O . GLY A 1 77 ? 7.818 -1.504 1.457 1.00 98.12 77 GLY A O 1
ATOM 524 N N . LEU A 1 78 ? 6.292 -0.492 2.760 1.00 98.06 78 LEU A N 1
ATOM 525 C CA . LEU A 1 78 ? 5.890 0.532 1.782 1.00 98.06 78 LEU A CA 1
ATOM 526 C C . LEU A 1 78 ? 7.067 1.414 1.337 1.00 98.06 78 LEU A C 1
ATOM 528 O O . LEU A 1 78 ? 7.140 1.833 0.185 1.00 98.06 78 LEU A O 1
ATOM 532 N N . ALA A 1 79 ? 7.997 1.720 2.247 1.00 98.25 79 ALA A N 1
ATOM 533 C CA . ALA A 1 79 ? 9.195 2.480 1.906 1.00 98.25 79 ALA A CA 1
ATOM 534 C C . ALA A 1 79 ? 10.133 1.682 0.987 1.00 98.25 79 ALA A C 1
ATOM 536 O O . ALA A 1 79 ? 10.653 2.241 0.023 1.00 98.25 79 ALA A O 1
ATOM 537 N N . LEU A 1 80 ? 10.330 0.387 1.257 1.00 98.31 80 LEU A N 1
ATOM 538 C CA . LEU A 1 80 ? 11.092 -0.506 0.379 1.00 98.31 80 LEU A CA 1
ATOM 539 C C . LEU A 1 80 ? 10.416 -0.638 -0.989 1.00 98.31 80 LEU A C 1
ATOM 541 O O . LEU A 1 80 ? 11.083 -0.458 -2.003 1.00 98.31 80 LEU A O 1
ATOM 545 N N . GLU A 1 81 ? 9.100 -0.858 -1.015 1.00 97.25 81 GLU A N 1
ATOM 546 C CA . GLU A 1 81 ? 8.289 -0.930 -2.235 1.00 97.25 81 GLU A CA 1
ATOM 547 C C . GLU A 1 81 ? 8.458 0.332 -3.091 1.00 97.25 81 GLU A C 1
ATOM 549 O O . GLU A 1 81 ? 8.809 0.249 -4.270 1.00 97.25 81 GLU A O 1
ATOM 554 N N . ALA A 1 82 ? 8.317 1.516 -2.488 1.00 97.31 82 ALA A N 1
ATOM 555 C CA . ALA A 1 82 ? 8.512 2.784 -3.181 1.00 97.31 82 ALA A CA 1
ATOM 556 C C . ALA A 1 82 ? 9.949 2.951 -3.703 1.00 97.31 82 ALA A C 1
ATOM 558 O O . ALA A 1 82 ? 10.142 3.363 -4.845 1.00 97.31 82 ALA A O 1
ATOM 559 N N . VAL A 1 83 ? 10.968 2.621 -2.902 1.00 98.19 83 VAL A N 1
ATOM 560 C CA . VAL A 1 83 ? 12.381 2.724 -3.310 1.00 98.19 83 VAL A CA 1
ATOM 561 C C . VAL A 1 83 ? 12.698 1.781 -4.471 1.00 98.19 83 VAL A C 1
ATOM 563 O O . VAL A 1 83 ? 13.346 2.204 -5.432 1.00 98.19 83 VAL A O 1
ATOM 566 N N . GLY A 1 84 ? 12.233 0.533 -4.403 1.00 97.88 84 GLY A N 1
ATOM 567 C CA . GLY A 1 84 ? 12.421 -0.466 -5.452 1.00 97.88 84 GLY A CA 1
ATOM 568 C C . GLY A 1 84 ? 11.780 -0.029 -6.767 1.00 97.88 84 GLY A C 1
ATOM 569 O O . GLY A 1 84 ? 12.457 0.050 -7.794 1.00 97.88 84 GLY A O 1
ATOM 570 N N . ASN A 1 85 ? 10.515 0.393 -6.710 1.00 97.12 85 ASN A N 1
ATOM 571 C CA . ASN A 1 85 ? 9.779 0.896 -7.867 1.00 97.12 85 ASN A CA 1
ATOM 572 C C . ASN A 1 85 ? 10.398 2.169 -8.464 1.00 97.12 85 ASN A C 1
ATOM 574 O O . ASN A 1 85 ? 10.539 2.274 -9.679 1.00 97.12 85 ASN A O 1
ATOM 578 N N . ILE A 1 86 ? 10.848 3.124 -7.642 1.00 96.75 86 ILE A N 1
ATOM 579 C CA . ILE A 1 86 ? 11.556 4.319 -8.136 1.00 96.75 86 ILE A CA 1
ATOM 580 C C . ILE A 1 86 ? 12.850 3.923 -8.851 1.00 96.75 86 ILE A C 1
ATOM 582 O O . ILE A 1 86 ? 13.200 4.523 -9.869 1.00 96.75 86 ILE A O 1
ATOM 586 N N . ARG A 1 87 ? 13.586 2.933 -8.334 1.00 97.44 87 ARG A N 1
ATOM 587 C CA . ARG A 1 87 ? 14.824 2.473 -8.968 1.00 97.44 87 ARG A CA 1
ATOM 588 C C . ARG A 1 87 ? 14.549 1.787 -10.307 1.00 97.44 87 ARG A C 1
ATOM 590 O O . ARG A 1 87 ? 15.233 2.133 -11.265 1.00 97.44 87 ARG A O 1
ATOM 597 N N . ALA A 1 88 ? 13.546 0.912 -10.382 1.00 95.56 88 ALA A N 1
ATOM 598 C CA . ALA A 1 88 ? 13.149 0.240 -11.621 1.00 95.56 88 ALA A CA 1
ATOM 599 C C . ALA A 1 88 ? 12.588 1.223 -12.671 1.00 95.56 88 ALA A C 1
ATOM 601 O O . ALA A 1 88 ? 12.940 1.161 -13.848 1.00 95.56 88 ALA A O 1
ATOM 602 N N . ALA A 1 89 ? 11.801 2.220 -12.250 1.00 94.38 89 ALA A N 1
ATOM 603 C CA . ALA A 1 89 ? 11.369 3.306 -13.131 1.00 94.38 89 ALA A CA 1
ATOM 604 C C . ALA A 1 89 ? 12.558 4.139 -13.642 1.00 94.38 89 ALA A C 1
ATOM 606 O O . ALA A 1 89 ? 12.586 4.553 -14.794 1.00 94.38 89 ALA A O 1
ATOM 607 N N . ARG A 1 90 ? 13.583 4.389 -12.821 1.00 94.62 90 ARG A N 1
ATOM 608 C CA . ARG A 1 90 ? 14.780 5.108 -13.288 1.00 94.62 90 ARG A CA 1
ATOM 609 C C . ARG A 1 90 ? 15.596 4.302 -14.295 1.00 94.62 90 ARG A C 1
ATOM 611 O O . ARG A 1 90 ? 16.134 4.904 -15.215 1.00 94.62 90 ARG A O 1
ATOM 618 N N . SER A 1 91 ? 15.697 2.981 -14.136 1.00 94.75 91 SER A N 1
ATOM 619 C CA . SER A 1 91 ? 16.446 2.132 -15.074 1.00 94.75 91 SER A CA 1
ATOM 620 C C . SER A 1 91 ? 15.762 1.996 -16.436 1.00 94.75 91 SER A C 1
ATOM 622 O O . SER A 1 91 ? 16.445 1.794 -17.429 1.00 94.75 91 SER A O 1
ATOM 624 N N . LEU A 1 92 ? 14.434 2.139 -16.484 1.00 92.38 92 LEU A N 1
ATOM 625 C CA . LEU A 1 92 ? 13.618 2.050 -17.702 1.00 92.38 92 LEU A CA 1
ATOM 626 C C . LEU A 1 92 ? 13.178 3.410 -18.260 1.00 92.38 92 LEU A C 1
ATOM 628 O O . LEU A 1 92 ? 12.260 3.476 -19.081 1.00 92.38 92 LEU A O 1
ATOM 632 N N . TRP A 1 93 ? 13.779 4.504 -17.793 1.00 89.62 93 TRP A N 1
ATOM 633 C CA . TRP A 1 93 ? 13.435 5.841 -18.270 1.00 89.62 93 TRP A CA 1
ATOM 634 C C . TRP A 1 93 ? 13.541 5.925 -19.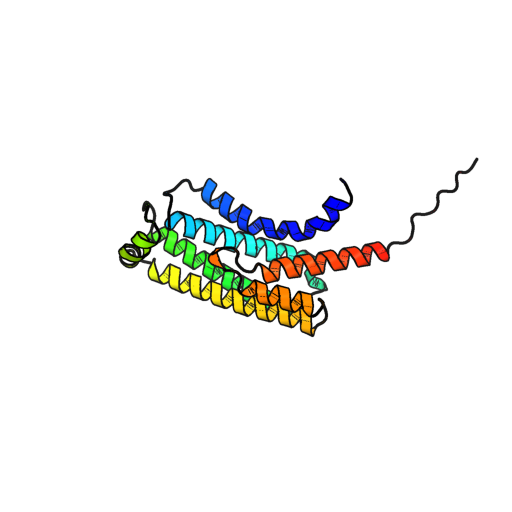804 1.00 89.62 93 TRP A C 1
ATOM 636 O O . TRP A 1 93 ? 14.430 5.321 -20.397 1.00 89.62 93 TRP A O 1
ATOM 646 N N . GLU A 1 94 ? 12.609 6.649 -20.434 1.00 87.50 94 GLU A N 1
ATOM 647 C CA . GLU A 1 94 ? 12.474 6.790 -21.900 1.00 87.50 94 GLU A CA 1
ATOM 648 C C . GLU A 1 94 ? 12.121 5.512 -22.690 1.00 87.50 94 GLU A C 1
ATOM 650 O O . GLU A 1 94 ? 11.952 5.580 -23.908 1.00 87.50 94 GLU A O 1
ATOM 655 N N . THR A 1 95 ? 11.906 4.369 -22.032 1.00 89.06 95 THR A N 1
ATOM 656 C CA . THR A 1 95 ? 11.447 3.140 -22.704 1.00 89.06 95 THR A CA 1
ATOM 657 C C . THR A 1 95 ? 9.922 3.043 -22.717 1.00 89.06 95 THR A C 1
ATOM 659 O O . THR A 1 95 ? 9.266 3.384 -21.737 1.00 89.06 95 THR A O 1
ATOM 662 N N . THR A 1 96 ? 9.344 2.555 -23.817 1.00 90.94 96 THR A N 1
ATOM 663 C CA . THR A 1 96 ? 7.893 2.285 -23.951 1.00 90.94 96 THR A CA 1
ATOM 664 C C . THR A 1 96 ? 7.546 0.816 -23.708 1.00 90.94 96 THR A C 1
ATOM 666 O O . THR A 1 96 ? 6.458 0.374 -24.071 1.00 90.94 96 THR A O 1
ATOM 669 N N . TYR A 1 97 ? 8.476 0.073 -23.099 1.00 93.31 97 TYR A N 1
ATOM 670 C CA . TYR A 1 97 ? 8.382 -1.372 -22.966 1.00 93.31 97 TYR A CA 1
ATOM 671 C C . TYR A 1 97 ? 7.123 -1.791 -22.218 1.00 93.31 97 TYR A C 1
ATOM 673 O O . TYR A 1 97 ? 6.813 -1.268 -21.140 1.00 93.31 97 TYR A O 1
ATOM 681 N N . ASP A 1 98 ? 6.415 -2.760 -22.786 1.00 93.12 98 ASP A N 1
ATOM 682 C CA . ASP A 1 98 ? 5.402 -3.509 -22.056 1.00 93.12 98 ASP A CA 1
ATOM 683 C C . ASP A 1 98 ? 6.048 -4.484 -21.051 1.00 93.12 98 ASP A C 1
ATOM 685 O O . ASP A 1 98 ? 7.270 -4.523 -20.886 1.00 93.12 98 ASP A O 1
ATOM 689 N N . ASP A 1 99 ? 5.234 -5.257 -20.331 1.00 91.31 99 ASP A N 1
ATOM 690 C CA . ASP A 1 99 ? 5.740 -6.182 -19.311 1.00 91.31 99 ASP A CA 1
ATOM 691 C C . ASP A 1 99 ? 6.660 -7.273 -19.897 1.00 91.31 99 ASP A C 1
ATOM 693 O O . ASP A 1 99 ? 7.611 -7.700 -19.239 1.00 91.31 99 ASP A O 1
ATOM 697 N N . ALA A 1 100 ? 6.413 -7.719 -21.135 1.00 94.75 100 ALA A N 1
ATOM 698 C CA . ALA A 1 100 ? 7.202 -8.770 -21.776 1.00 94.75 100 ALA A CA 1
ATOM 699 C C . ALA A 1 100 ? 8.554 -8.235 -22.266 1.00 94.75 100 ALA A C 1
ATOM 701 O O . ALA A 1 100 ? 9.599 -8.865 -22.064 1.00 94.75 100 ALA A O 1
ATOM 702 N N . GLU A 1 101 ? 8.548 -7.051 -22.873 1.00 95.38 101 GLU A N 1
ATOM 703 C CA . GLU A 1 101 ? 9.756 -6.347 -23.289 1.00 95.38 101 GLU A CA 1
ATOM 704 C C . GLU A 1 101 ? 10.595 -5.939 -22.077 1.00 95.38 101 GLU A C 1
ATOM 706 O O . GLU A 1 101 ? 11.809 -6.144 -22.077 1.00 95.38 101 GLU A O 1
ATOM 711 N N . ALA A 1 102 ? 9.968 -5.445 -21.007 1.00 92.69 102 ALA A N 1
ATOM 712 C CA . ALA A 1 102 ? 10.660 -5.095 -19.774 1.00 92.69 102 ALA A CA 1
ATOM 713 C C . ALA A 1 102 ? 11.286 -6.323 -19.100 1.00 92.69 102 ALA A C 1
ATOM 715 O O . ALA A 1 102 ? 12.428 -6.240 -18.662 1.00 92.69 102 ALA A O 1
ATOM 716 N N . GLY A 1 103 ? 10.612 -7.476 -19.091 1.00 91.50 103 GLY A N 1
ATOM 717 C CA . GLY A 1 103 ? 11.200 -8.719 -18.579 1.00 91.50 103 GLY A CA 1
ATOM 718 C C . GLY A 1 103 ? 12.381 -9.229 -19.416 1.00 91.50 103 GLY A C 1
ATOM 719 O O . GLY A 1 103 ? 13.274 -9.890 -18.891 1.00 91.50 103 GLY A O 1
ATOM 720 N N . THR A 1 104 ? 12.415 -8.903 -20.710 1.00 95.88 104 THR A N 1
ATOM 721 C CA . THR A 1 104 ? 13.481 -9.336 -21.628 1.00 95.88 104 THR A CA 1
ATOM 722 C C . THR A 1 104 ? 14.681 -8.389 -21.602 1.00 95.88 104 THR A C 1
ATOM 724 O O . THR A 1 104 ? 15.825 -8.831 -21.505 1.00 95.88 104 THR A O 1
ATOM 727 N N . TYR A 1 105 ? 14.433 -7.081 -21.701 1.00 94.50 105 TYR A N 1
ATOM 728 C CA . TYR A 1 105 ? 15.471 -6.059 -21.845 1.00 94.50 105 TYR A CA 1
ATOM 729 C C . TYR A 1 105 ? 15.804 -5.347 -20.538 1.00 94.50 105 TYR A C 1
ATOM 731 O O . TYR A 1 105 ? 16.931 -4.893 -20.372 1.00 94.50 105 TYR A O 1
ATOM 739 N N . GLY A 1 106 ? 14.863 -5.264 -19.596 1.00 92.31 106 GLY A N 1
ATOM 740 C CA . GLY A 1 106 ? 15.054 -4.653 -18.280 1.00 92.31 106 GLY A CA 1
ATOM 741 C C . GLY A 1 106 ? 16.298 -5.145 -17.537 1.00 92.31 106 GLY A C 1
ATOM 742 O O . GLY A 1 106 ? 17.057 -4.297 -17.069 1.00 92.31 106 GLY A O 1
ATOM 743 N N . PRO A 1 107 ? 16.595 -6.460 -17.493 1.00 96.12 107 PRO A N 1
ATOM 744 C CA . PRO A 1 107 ? 17.790 -6.979 -16.822 1.00 96.12 107 PRO A CA 1
ATOM 745 C C . PRO A 1 107 ? 19.120 -6.458 -17.394 1.00 96.12 107 PRO A C 1
ATOM 747 O O . PRO A 1 107 ? 20.153 -6.564 -16.736 1.00 96.12 107 PRO A O 1
ATOM 750 N N . LEU A 1 108 ? 19.112 -5.879 -18.603 1.00 94.88 108 LEU A N 1
ATOM 751 C CA . LEU A 1 108 ? 20.280 -5.245 -19.223 1.00 94.88 108 LEU A CA 1
ATOM 752 C C . LEU A 1 108 ? 20.551 -3.829 -18.685 1.00 94.88 108 LEU A C 1
ATOM 754 O O . LEU A 1 108 ? 21.619 -3.279 -18.948 1.00 94.88 108 LEU A O 1
ATOM 758 N N . TYR A 1 109 ? 19.605 -3.229 -17.954 1.00 93.94 109 TYR A N 1
ATOM 759 C CA . TYR A 1 109 ? 19.722 -1.885 -17.393 1.00 93.94 109 TYR A CA 1
ATOM 760 C C . TYR A 1 109 ? 20.075 -1.922 -15.904 1.00 93.94 109 TYR A C 1
ATOM 762 O O . TYR A 1 109 ? 19.410 -2.561 -15.081 1.00 93.94 109 TYR A O 1
ATOM 770 N N . ASP A 1 110 ? 21.091 -1.145 -15.532 1.00 95.50 110 ASP A N 1
ATOM 771 C CA . ASP A 1 110 ? 21.579 -1.080 -14.159 1.00 95.50 110 ASP A CA 1
ATOM 772 C C . ASP A 1 110 ? 20.489 -0.656 -13.167 1.00 95.50 110 ASP A C 1
ATOM 774 O O . ASP A 1 110 ? 19.997 0.476 -13.155 1.00 95.50 110 ASP A O 1
ATOM 778 N N . GLY A 1 111 ? 20.186 -1.555 -12.233 1.00 93.19 111 GLY A N 1
ATOM 779 C CA . GLY A 1 111 ? 19.240 -1.312 -11.150 1.00 93.19 111 GLY A CA 1
ATOM 780 C C . GLY A 1 111 ? 17.820 -1.817 -11.383 1.00 93.19 111 GLY A C 1
ATOM 781 O O . GLY A 1 111 ? 17.055 -1.752 -10.425 1.00 93.19 111 GLY A O 1
ATOM 782 N N . TYR A 1 112 ? 17.486 -2.354 -12.561 1.00 95.69 112 TYR A N 1
ATOM 783 C CA . TYR A 1 112 ? 16.172 -2.957 -12.817 1.00 95.69 112 TYR A CA 1
ATOM 784 C C . TYR A 1 112 ? 15.900 -4.143 -11.878 1.00 95.69 112 TYR A C 1
ATOM 786 O O . TYR A 1 112 ? 14.990 -4.085 -11.053 1.00 95.69 112 TYR A O 1
ATOM 794 N N . GLU A 1 113 ? 16.767 -5.160 -11.914 1.00 96.88 113 GLU A N 1
ATOM 795 C CA . GLU A 1 113 ? 16.665 -6.375 -11.086 1.00 96.88 113 GLU A CA 1
ATOM 796 C C . GLU A 1 113 ? 16.674 -6.076 -9.587 1.00 96.88 113 GLU A C 1
ATOM 798 O O . GLU A 1 113 ? 15.882 -6.600 -8.801 1.00 96.88 113 GLU A O 1
ATOM 803 N N . TRP A 1 114 ? 17.568 -5.174 -9.176 1.00 97.44 114 TRP A N 1
ATOM 804 C CA . TRP A 1 114 ? 17.630 -4.739 -7.787 1.00 97.44 114 TRP A CA 1
ATOM 805 C C . TRP A 1 114 ? 16.343 -4.017 -7.376 1.00 97.44 114 TRP A C 1
ATOM 807 O O . TRP A 1 114 ? 15.859 -4.229 -6.267 1.00 97.44 114 TRP A O 1
ATOM 817 N N . GLY A 1 115 ? 15.783 -3.184 -8.259 1.00 97.25 115 GLY A N 1
ATOM 818 C CA . GLY A 1 115 ? 14.537 -2.461 -8.025 1.00 97.25 115 GLY A CA 1
ATOM 819 C C . GLY A 1 115 ? 13.369 -3.411 -7.776 1.00 97.25 115 GLY A C 1
ATOM 820 O O . GLY A 1 115 ? 12.708 -3.286 -6.746 1.00 97.25 115 GLY A O 1
ATOM 821 N N . HIS A 1 116 ? 13.185 -4.403 -8.652 1.00 96.06 116 HIS A N 1
ATOM 822 C CA . HIS A 1 116 ? 12.183 -5.465 -8.490 1.00 96.06 116 HIS A CA 1
ATOM 823 C C . HIS A 1 116 ? 12.393 -6.268 -7.210 1.00 96.06 116 HIS A C 1
ATOM 825 O O . HIS A 1 116 ? 11.495 -6.343 -6.378 1.00 96.06 116 HIS A O 1
ATOM 831 N N . THR A 1 117 ? 13.614 -6.752 -6.968 1.00 97.50 117 THR A N 1
ATOM 832 C CA . THR A 1 117 ? 13.936 -7.523 -5.755 1.00 97.50 117 THR A CA 1
ATOM 833 C C . THR A 1 117 ? 13.615 -6.745 -4.474 1.00 97.50 117 THR A C 1
ATOM 835 O O . THR A 1 117 ? 13.129 -7.304 -3.489 1.00 97.50 117 THR A O 1
ATOM 838 N N . VAL A 1 118 ? 13.926 -5.446 -4.437 1.00 98.06 118 VAL A N 1
ATOM 839 C CA . VAL A 1 118 ? 13.634 -4.596 -3.276 1.00 98.06 118 VAL A CA 1
ATOM 840 C C . VAL A 1 118 ? 12.134 -4.346 -3.143 1.00 98.06 118 VAL A C 1
ATOM 842 O O . VAL A 1 118 ? 11.631 -4.390 -2.018 1.00 98.06 118 VAL A O 1
ATOM 845 N N . ALA A 1 119 ? 11.425 -4.135 -4.254 1.00 96.81 119 ALA A N 1
ATOM 846 C CA . ALA A 1 119 ? 9.982 -3.944 -4.245 1.00 96.81 119 ALA A CA 1
ATOM 847 C C . ALA A 1 119 ? 9.242 -5.194 -3.739 1.00 96.81 119 ALA A C 1
ATOM 849 O O . ALA A 1 119 ? 8.471 -5.095 -2.789 1.00 96.81 119 ALA A O 1
ATOM 850 N N . GLU A 1 120 ? 9.581 -6.380 -4.247 1.00 96.31 120 GLU A N 1
ATOM 851 C CA . GLU A 1 120 ? 9.010 -7.667 -3.817 1.00 96.31 120 GLU A CA 1
ATOM 852 C C . GLU A 1 120 ? 9.260 -7.968 -2.329 1.00 96.31 120 GLU A C 1
ATOM 854 O O . GLU A 1 120 ? 8.408 -8.507 -1.609 1.00 96.31 120 GLU A O 1
ATOM 859 N N . ARG A 1 121 ? 10.442 -7.597 -1.820 1.00 97.75 121 ARG A N 1
ATOM 860 C CA . ARG A 1 121 ? 10.728 -7.670 -0.379 1.00 97.75 121 ARG A CA 1
ATOM 861 C C . ARG A 1 121 ? 9.853 -6.699 0.405 1.00 97.75 121 ARG A C 1
ATOM 863 O O . ARG A 1 121 ? 9.376 -7.064 1.479 1.00 97.75 121 ARG A O 1
ATOM 870 N N . GLY A 1 122 ? 9.640 -5.493 -0.121 1.00 97.50 122 GLY A N 1
ATOM 871 C CA . GLY A 1 122 ? 8.696 -4.517 0.418 1.00 97.50 122 GLY A CA 1
ATOM 872 C C . GLY A 1 122 ? 7.293 -5.101 0.549 1.00 97.50 122 GLY A C 1
ATOM 873 O O . GLY A 1 122 ? 6.758 -5.130 1.659 1.00 97.50 122 GLY A O 1
ATOM 874 N N . ASP A 1 123 ? 6.764 -5.680 -0.527 1.00 96.56 123 ASP A N 1
ATOM 875 C CA . ASP A 1 123 ? 5.457 -6.346 -0.573 1.00 96.56 123 ASP A CA 1
ATOM 876 C C . ASP A 1 123 ? 5.333 -7.436 0.494 1.00 96.56 123 ASP A C 1
ATOM 878 O O . ASP A 1 123 ? 4.371 -7.476 1.266 1.00 96.56 123 ASP A O 1
ATOM 882 N N . THR A 1 124 ? 6.352 -8.290 0.605 1.00 96.94 124 THR A N 1
ATOM 883 C CA . THR A 1 124 ? 6.401 -9.349 1.621 1.00 96.94 124 THR A CA 1
ATOM 884 C C . THR A 1 124 ? 6.318 -8.767 3.035 1.00 96.94 1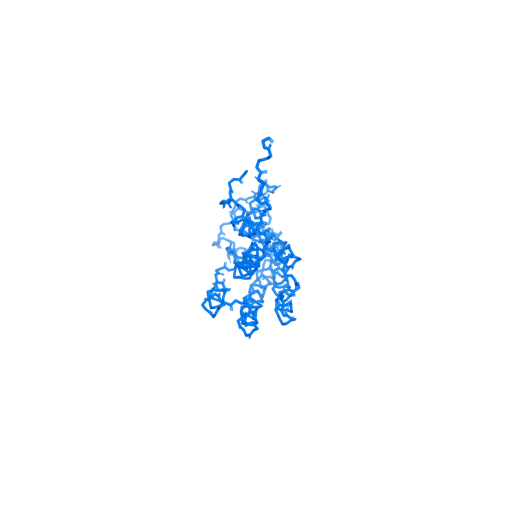24 THR A C 1
ATOM 886 O O . THR A 1 124 ? 5.554 -9.250 3.876 1.00 96.94 124 THR A O 1
ATOM 889 N N . VAL A 1 125 ? 7.067 -7.696 3.311 1.00 97.75 125 VAL A N 1
ATOM 890 C CA . VAL A 1 125 ? 7.048 -7.005 4.608 1.00 97.75 125 VAL A CA 1
ATOM 891 C C . VAL A 1 125 ? 5.683 -6.356 4.872 1.00 97.75 125 VAL A C 1
ATOM 893 O O . VAL A 1 125 ? 5.175 -6.450 5.995 1.00 97.75 125 VAL A O 1
ATOM 896 N N . VAL A 1 126 ? 5.051 -5.754 3.859 1.00 97.69 126 VAL A N 1
ATOM 897 C CA . VAL A 1 126 ? 3.697 -5.184 3.952 1.00 97.69 126 VAL A CA 1
ATOM 898 C C . VAL A 1 126 ? 2.676 -6.261 4.306 1.00 97.69 126 VAL A C 1
ATOM 900 O O . VAL A 1 126 ? 1.873 -6.047 5.219 1.00 97.69 126 VAL A O 1
ATOM 903 N N . ILE A 1 127 ? 2.714 -7.421 3.647 1.00 97.44 127 ILE A N 1
ATOM 904 C CA . ILE A 1 127 ? 1.809 -8.548 3.915 1.00 97.44 127 ILE A CA 1
ATOM 905 C C . ILE A 1 127 ? 1.961 -9.009 5.368 1.00 97.44 127 ILE A C 1
ATOM 907 O O . ILE A 1 127 ? 0.978 -9.059 6.114 1.00 97.44 127 ILE A O 1
ATOM 911 N N . LEU A 1 128 ? 3.192 -9.285 5.808 1.00 97.75 128 LEU A N 1
ATOM 912 C CA . LEU A 1 128 ? 3.467 -9.763 7.166 1.00 97.75 128 LEU A CA 1
ATOM 913 C C . LEU A 1 128 ? 3.044 -8.743 8.232 1.00 97.75 128 LEU A C 1
ATOM 915 O O . LEU A 1 128 ? 2.371 -9.102 9.203 1.00 97.75 128 LEU A O 1
ATOM 919 N N . GLY A 1 129 ? 3.373 -7.464 8.035 1.00 98.12 129 GLY A N 1
ATOM 920 C CA . GLY A 1 129 ? 2.952 -6.384 8.927 1.00 98.12 129 GLY A CA 1
ATOM 921 C C . GLY A 1 129 ? 1.429 -6.219 8.971 1.00 98.12 129 GLY A C 1
ATOM 922 O O . GLY A 1 129 ? 0.857 -6.005 10.040 1.00 98.12 129 GLY A O 1
ATOM 923 N N . SER A 1 130 ? 0.750 -6.384 7.834 1.00 98.19 130 SER A N 1
ATOM 924 C CA . SER A 1 130 ? -0.710 -6.284 7.724 1.00 98.19 130 SER A CA 1
ATOM 925 C C . SER A 1 130 ? -1.426 -7.423 8.450 1.00 98.19 130 SER A C 1
ATOM 927 O O . SER A 1 130 ? -2.400 -7.184 9.170 1.00 98.19 130 SER A O 1
ATOM 929 N N . LEU A 1 131 ? -0.919 -8.651 8.324 1.00 98.31 131 LEU A N 1
ATOM 930 C CA . LEU A 1 131 ? -1.415 -9.810 9.067 1.00 98.31 131 LEU A CA 1
ATOM 931 C C . LEU A 1 131 ? -1.224 -9.620 10.572 1.00 98.31 131 LEU A C 1
ATOM 933 O O . LEU A 1 131 ? -2.179 -9.770 11.337 1.00 98.31 131 LEU A O 1
ATOM 937 N N . ALA A 1 132 ? -0.020 -9.224 10.995 1.00 98.12 132 ALA A N 1
ATOM 938 C CA . ALA A 1 132 ? 0.280 -8.951 12.398 1.00 98.12 132 ALA A CA 1
ATOM 939 C C . ALA A 1 132 ? -0.631 -7.852 12.968 1.00 98.12 132 ALA A C 1
ATOM 941 O O . ALA A 1 132 ? -1.158 -7.991 14.073 1.00 98.12 132 ALA A O 1
ATOM 942 N N . PHE A 1 133 ? -0.902 -6.803 12.187 1.00 98.31 133 PHE A N 1
ATOM 943 C CA . PHE A 1 133 ? -1.820 -5.734 12.563 1.00 98.31 133 PHE A CA 1
ATOM 944 C C . PHE A 1 133 ? -3.252 -6.247 12.769 1.00 98.31 133 PHE A C 1
ATOM 946 O O . PHE A 1 133 ? -3.860 -5.977 13.809 1.00 98.31 133 PHE A O 1
ATOM 953 N N . ALA A 1 134 ? -3.786 -7.025 11.823 1.00 97.75 134 ALA A N 1
ATOM 954 C CA . ALA A 1 134 ? -5.123 -7.607 11.924 1.00 97.75 134 ALA A CA 1
ATOM 955 C C . ALA A 1 134 ? -5.255 -8.539 13.142 1.00 97.75 134 ALA A C 1
ATOM 957 O O . ALA A 1 134 ? -6.217 -8.431 13.911 1.00 97.75 134 ALA A O 1
ATOM 958 N N . VAL A 1 135 ? -4.253 -9.396 13.367 1.00 98.00 135 VAL A N 1
ATOM 959 C CA . VAL A 1 135 ? -4.171 -10.284 14.535 1.00 98.00 135 VAL A CA 1
ATOM 960 C C . VAL A 1 135 ? -4.124 -9.475 15.829 1.00 98.00 135 VAL A C 1
ATOM 962 O O . VAL A 1 135 ? -4.915 -9.737 16.733 1.00 98.00 135 VAL A O 1
ATOM 965 N N . ALA A 1 136 ? -3.275 -8.447 15.917 1.00 97.69 136 ALA A N 1
ATOM 966 C CA . ALA A 1 136 ? -3.171 -7.597 17.101 1.00 97.69 136 ALA A CA 1
ATOM 967 C C . ALA A 1 136 ? -4.509 -6.913 17.432 1.00 97.69 136 ALA A C 1
ATOM 969 O O . ALA A 1 136 ? -4.937 -6.904 18.589 1.00 97.69 136 ALA A O 1
ATOM 970 N N . LEU A 1 137 ? -5.221 -6.383 16.433 1.00 97.31 137 LEU A N 1
ATOM 971 C CA . LEU A 1 137 ? -6.544 -5.792 16.655 1.00 97.31 137 LEU A CA 1
ATOM 972 C C . LEU A 1 137 ? -7.583 -6.821 17.119 1.00 97.31 137 LEU A C 1
ATOM 974 O O . LEU A 1 137 ? -8.421 -6.488 17.964 1.00 97.31 137 LEU A O 1
ATOM 978 N N . GLY A 1 138 ? -7.531 -8.046 16.590 1.00 96.38 138 GLY A N 1
ATOM 979 C CA . GLY A 1 138 ? -8.396 -9.153 16.995 1.00 96.38 138 GLY A CA 1
ATOM 980 C C . GLY A 1 138 ? -8.130 -9.618 18.429 1.00 96.38 138 GLY A C 1
ATOM 981 O O . GLY A 1 138 ? -9.058 -9.665 19.238 1.00 96.38 138 GLY A O 1
ATOM 982 N N . LEU A 1 139 ? -6.867 -9.887 18.777 1.00 96.81 139 LEU A N 1
ATOM 983 C CA . LEU A 1 139 ? -6.451 -10.342 20.111 1.00 96.81 139 LEU A CA 1
ATOM 984 C C . LEU A 1 139 ? -6.798 -9.322 21.200 1.00 96.81 139 LEU A C 1
ATOM 986 O O . LEU A 1 139 ? -7.327 -9.680 22.250 1.00 96.81 139 LEU A O 1
ATOM 990 N N . HIS A 1 140 ? -6.587 -8.033 20.925 1.00 96.00 140 HIS A N 1
ATOM 991 C CA . HIS A 1 140 ? -6.944 -6.949 21.843 1.00 96.00 140 HIS A CA 1
ATOM 992 C C . HIS A 1 140 ? -8.418 -6.516 21.745 1.00 96.00 140 HIS A C 1
ATOM 994 O O . HIS A 1 140 ? -8.788 -5.479 22.301 1.00 96.00 140 HIS A O 1
ATOM 1000 N N . ARG A 1 141 ? -9.268 -7.277 21.035 1.00 93.00 141 ARG A N 1
ATOM 1001 C CA . ARG A 1 141 ? -10.720 -7.054 20.886 1.00 93.00 141 ARG A CA 1
ATOM 1002 C C . ARG A 1 141 ? -11.098 -5.645 20.410 1.00 93.00 141 ARG A C 1
ATOM 1004 O O . ARG A 1 141 ? -12.191 -5.150 20.690 1.00 93.00 141 ARG A O 1
ATOM 1011 N N . ARG A 1 142 ? -10.207 -4.979 19.669 1.00 93.81 142 ARG A N 1
ATOM 1012 C CA . ARG A 1 142 ? -10.464 -3.648 19.091 1.00 93.81 142 ARG A CA 1
ATOM 1013 C C . ARG A 1 142 ? -11.439 -3.735 17.919 1.00 93.81 142 ARG A C 1
ATOM 1015 O O . ARG A 1 142 ? -12.267 -2.843 17.726 1.00 93.81 142 ARG A O 1
ATOM 1022 N N . VAL A 1 143 ? -11.410 -4.854 17.201 1.00 93.88 143 VAL A N 1
ATOM 1023 C CA . VAL A 1 143 ? -12.368 -5.211 16.148 1.00 93.88 143 VAL A CA 1
ATOM 1024 C C . VAL A 1 143 ? -12.957 -6.597 16.424 1.00 93.88 143 VAL A C 1
ATOM 1026 O O . VAL A 1 143 ? -12.396 -7.376 17.192 1.00 93.88 143 VAL A O 1
ATOM 1029 N N . GLY A 1 144 ? -14.113 -6.907 15.831 1.00 93.56 144 GLY A N 1
ATOM 1030 C CA . GLY A 1 144 ? -14.685 -8.255 15.912 1.00 93.56 144 GLY A CA 1
ATOM 1031 C C . GLY A 1 144 ? -13.873 -9.261 15.090 1.00 93.56 144 GLY A C 1
ATOM 1032 O O . GLY A 1 144 ? -13.264 -8.881 14.093 1.00 93.56 144 GLY A O 1
ATOM 1033 N N . VAL A 1 145 ? -13.912 -10.548 15.458 1.00 94.31 145 VAL A N 1
ATOM 1034 C CA . VAL A 1 145 ? -13.133 -11.619 14.796 1.00 94.31 145 VAL A CA 1
ATOM 1035 C C . VAL A 1 145 ? -13.348 -11.642 13.281 1.00 94.31 145 VAL A C 1
ATOM 1037 O O . VAL A 1 145 ? -12.381 -11.675 12.532 1.00 94.31 145 VAL A O 1
ATOM 1040 N N . ARG A 1 146 ? -14.600 -11.533 12.813 1.00 95.94 146 ARG A N 1
ATOM 1041 C CA . ARG A 1 146 ? -14.915 -11.495 11.372 1.00 95.94 146 ARG A CA 1
ATOM 1042 C C . ARG A 1 146 ? -14.237 -10.327 10.647 1.00 95.94 146 ARG A C 1
ATOM 1044 O O . ARG A 1 146 ? -13.766 -10.498 9.532 1.00 95.94 146 ARG A O 1
ATOM 1051 N N . VAL A 1 147 ? -14.163 -9.162 11.293 1.00 95.62 147 VAL A N 1
ATOM 1052 C CA . VAL A 1 147 ? -13.516 -7.961 10.739 1.00 95.62 147 VAL A CA 1
ATOM 1053 C C . VAL A 1 147 ? -11.995 -8.125 10.731 1.00 95.62 147 VAL A C 1
ATOM 1055 O O . VAL A 1 147 ? -11.361 -7.769 9.745 1.00 95.62 147 VAL A O 1
ATOM 1058 N N . ALA A 1 148 ? -11.414 -8.708 11.786 1.00 95.12 148 ALA A N 1
ATOM 1059 C CA . ALA A 1 148 ? -9.989 -9.038 11.818 1.00 95.12 148 ALA A CA 1
ATOM 1060 C C . ALA A 1 148 ? -9.616 -10.025 10.701 1.00 95.12 148 ALA A C 1
ATOM 1062 O O . ALA A 1 148 ? -8.658 -9.784 9.977 1.00 95.12 148 ALA A O 1
ATOM 1063 N N . VAL A 1 149 ? -10.404 -11.091 10.513 1.00 96.88 149 VAL A N 1
ATOM 1064 C CA . VAL A 1 149 ? -10.190 -12.074 9.439 1.00 96.88 149 VAL A CA 1
ATOM 1065 C C . VAL A 1 149 ? -10.315 -11.420 8.067 1.00 96.88 149 VAL A C 1
ATOM 1067 O O . VAL A 1 149 ? -9.422 -11.592 7.248 1.00 96.88 149 VAL A O 1
ATOM 1070 N N . ALA A 1 150 ? -11.360 -10.622 7.825 1.00 96.12 150 ALA A N 1
ATOM 1071 C CA . ALA A 1 150 ? -11.512 -9.902 6.561 1.00 96.12 150 ALA A CA 1
ATOM 1072 C C . ALA A 1 150 ? -10.309 -8.986 6.278 1.00 96.12 150 ALA A C 1
ATOM 1074 O O . ALA A 1 150 ? -9.761 -9.013 5.182 1.00 96.12 150 ALA A O 1
ATOM 1075 N N . GLY A 1 151 ? -9.847 -8.229 7.278 1.00 94.62 151 GLY A N 1
ATOM 1076 C CA . GLY A 1 151 ? -8.652 -7.395 7.149 1.00 94.62 151 GLY A CA 1
ATOM 1077 C C . GLY A 1 151 ? -7.367 -8.197 6.911 1.00 94.62 151 GLY A C 1
ATOM 1078 O O . GLY A 1 151 ? -6.516 -7.752 6.148 1.00 94.62 151 GLY A O 1
ATOM 1079 N N . GLY A 1 152 ? -7.245 -9.384 7.510 1.00 93.94 152 GLY A N 1
ATOM 1080 C CA . GLY A 1 152 ? -6.130 -10.304 7.277 1.00 93.94 152 GLY A CA 1
ATOM 1081 C C . GLY A 1 152 ? -6.148 -10.921 5.878 1.00 93.94 152 GLY A C 1
ATOM 1082 O O . GLY A 1 152 ? -5.111 -10.988 5.235 1.00 93.94 152 GLY A O 1
ATOM 1083 N N . VAL A 1 153 ? -7.317 -11.299 5.356 1.00 96.44 153 VAL A N 1
ATOM 1084 C CA . VAL A 1 153 ? -7.459 -11.764 3.963 1.00 96.44 153 VAL A CA 1
ATOM 1085 C C . VAL A 1 153 ? -7.065 -10.656 2.986 1.00 96.44 153 VAL A C 1
ATOM 1087 O O . VAL A 1 153 ? -6.342 -10.908 2.028 1.00 96.44 153 VAL A O 1
ATOM 1090 N N . LEU A 1 154 ? -7.459 -9.412 3.269 1.00 95.12 154 LEU A N 1
ATOM 1091 C CA . LEU A 1 154 ? -7.079 -8.246 2.468 1.00 95.12 154 LEU A CA 1
ATOM 1092 C C . LEU A 1 154 ? -5.586 -7.894 2.549 1.00 95.12 154 LEU A C 1
ATOM 1094 O O . LEU A 1 154 ? -5.136 -7.070 1.760 1.00 95.12 154 LEU A O 1
ATOM 1098 N N . ALA A 1 155 ? -4.810 -8.503 3.453 1.00 92.06 155 ALA A N 1
ATOM 1099 C CA . ALA A 1 155 ? -3.352 -8.395 3.417 1.00 92.06 155 ALA A CA 1
ATOM 1100 C C . ALA A 1 155 ? -2.759 -9.069 2.172 1.00 92.06 155 ALA A C 1
ATOM 1102 O O . ALA A 1 155 ? -1.702 -8.652 1.725 1.00 92.06 155 ALA A O 1
ATOM 1103 N N . PHE A 1 156 ? -3.442 -10.074 1.614 1.00 92.44 156 PHE A N 1
ATOM 1104 C CA . PHE A 1 156 ? -3.041 -10.778 0.392 1.00 92.44 156 PHE A CA 1
ATOM 1105 C C . PHE A 1 156 ? -3.669 -10.190 -0.873 1.00 92.44 156 PHE A C 1
ATOM 1107 O O . PHE A 1 156 ? -3.510 -10.758 -1.953 1.00 92.44 156 PHE A O 1
ATOM 1114 N N . TRP A 1 157 ? -4.415 -9.084 -0.758 1.00 90.69 157 TRP A N 1
ATOM 1115 C CA . TRP A 1 157 ? -4.809 -8.347 -1.951 1.00 90.69 157 TRP A CA 1
ATOM 1116 C C . TRP A 1 157 ? -3.534 -7.941 -2.699 1.00 90.69 157 TRP A C 1
ATOM 1118 O O . TRP A 1 157 ? -2.614 -7.477 -2.023 1.00 90.69 157 TRP A O 1
ATOM 1128 N N . PRO A 1 158 ? -3.460 -8.119 -4.033 1.00 85.94 158 PRO A N 1
ATOM 1129 C CA . PRO A 1 158 ? -2.261 -7.827 -4.808 1.00 85.94 158 PRO A CA 1
ATOM 1130 C C . PRO A 1 158 ? -1.614 -6.491 -4.397 1.00 85.94 158 PRO A C 1
ATOM 1132 O O . PRO A 1 158 ? -2.217 -5.437 -4.639 1.00 85.94 158 PRO A O 1
ATOM 1135 N N . PRO A 1 159 ? -0.439 -6.511 -3.736 1.00 78.50 159 PRO A N 1
ATOM 1136 C CA . PRO A 1 159 ? 0.154 -5.305 -3.162 1.00 78.50 159 PRO A CA 1
ATOM 1137 C C . PRO A 1 159 ? 0.514 -4.292 -4.249 1.00 78.50 159 PRO A C 1
ATOM 1139 O O . PRO A 1 159 ? 0.188 -3.121 -4.101 1.00 78.50 159 PRO A O 1
ATOM 1142 N N . TRP A 1 160 ? 0.971 -4.765 -5.412 1.00 75.31 160 TRP A N 1
ATOM 1143 C CA . TRP A 1 160 ? 1.213 -3.938 -6.597 1.00 75.31 160 TRP A CA 1
ATOM 1144 C C . TRP A 1 160 ? -0.038 -3.224 -7.154 1.00 75.31 160 TRP A C 1
ATOM 1146 O O . TRP A 1 160 ? 0.088 -2.284 -7.935 1.00 75.31 160 TRP A O 1
ATOM 1156 N N . VAL A 1 161 ? -1.254 -3.649 -6.778 1.00 83.00 161 VAL A N 1
ATOM 1157 C CA . VAL A 1 161 ? -2.513 -2.960 -7.129 1.00 83.00 161 VAL A CA 1
ATOM 1158 C C . VAL A 1 161 ? -2.925 -1.989 -6.029 1.00 83.00 161 VAL A C 1
ATOM 1160 O O . VAL A 1 161 ? -3.331 -0.860 -6.305 1.00 83.00 161 VAL A O 1
ATOM 1163 N N . TYR A 1 162 ? -2.891 -2.442 -4.777 1.00 87.56 162 TYR A N 1
ATOM 1164 C CA . TYR A 1 162 ? -3.212 -1.610 -3.626 1.00 87.56 162 TYR A CA 1
ATOM 1165 C C . TYR A 1 162 ? -2.470 -2.136 -2.392 1.00 87.56 162 TYR A C 1
ATOM 1167 O O . TYR A 1 162 ? -2.973 -3.048 -1.718 1.00 87.56 162 TYR A O 1
ATOM 1175 N N . PRO A 1 163 ? -1.324 -1.542 -2.027 1.00 88.94 163 PRO A N 1
ATOM 1176 C CA . PRO A 1 163 ? -0.552 -2.042 -0.906 1.00 88.94 163 PRO A CA 1
ATOM 1177 C C . PRO A 1 163 ? -1.259 -1.694 0.409 1.00 88.94 163 PRO A C 1
ATOM 1179 O O . PRO A 1 163 ? -1.939 -0.674 0.529 1.00 88.94 163 PRO A O 1
ATOM 1182 N N . ALA A 1 164 ? -1.154 -2.571 1.410 1.00 94.31 164 ALA A N 1
ATOM 1183 C CA . ALA A 1 164 ? -1.727 -2.386 2.750 1.00 94.31 164 ALA A CA 1
ATOM 1184 C C . ALA A 1 164 ? -3.237 -2.024 2.801 1.00 94.31 164 ALA A C 1
ATOM 1186 O O . ALA A 1 164 ? -3.686 -1.329 3.723 1.00 94.31 164 ALA A O 1
ATOM 1187 N N . LEU A 1 165 ? -4.051 -2.531 1.863 1.00 95.06 165 LEU A N 1
ATOM 1188 C CA . LEU A 1 165 ? -5.505 -2.300 1.836 1.00 95.06 165 LEU A CA 1
ATOM 1189 C C . LEU A 1 165 ? -6.193 -2.711 3.152 1.00 95.06 165 LEU A C 1
ATOM 1191 O O . LEU A 1 165 ? -7.018 -1.967 3.694 1.00 95.06 165 LEU A O 1
ATOM 1195 N N . GLY A 1 166 ? -5.820 -3.874 3.697 1.00 94.88 166 GLY A N 1
ATOM 1196 C CA . GLY A 1 166 ? -6.323 -4.383 4.977 1.00 94.88 166 GLY A CA 1
ATOM 1197 C C . GLY A 1 166 ? -6.132 -3.392 6.136 1.00 94.88 166 GLY A C 1
ATOM 1198 O O . GLY A 1 166 ? -7.128 -2.966 6.731 1.00 94.88 166 GLY A O 1
ATOM 1199 N N . PRO A 1 167 ? -4.892 -2.973 6.459 1.00 96.81 167 PRO A N 1
ATOM 1200 C CA . PRO A 1 167 ? -4.626 -1.960 7.479 1.00 96.81 167 PRO A CA 1
ATOM 1201 C C . PRO A 1 167 ? -5.404 -0.652 7.309 1.00 96.81 167 PRO A C 1
ATOM 1203 O O . PRO A 1 167 ? -5.971 -0.165 8.291 1.00 96.81 167 PRO A O 1
ATOM 1206 N N . VAL A 1 168 ? -5.495 -0.101 6.092 1.00 96.31 168 VAL A N 1
ATOM 1207 C CA . VAL A 1 168 ? -6.245 1.145 5.835 1.00 96.31 168 VAL A CA 1
ATOM 1208 C C . VAL A 1 168 ? -7.722 0.977 6.202 1.00 96.31 168 VAL A C 1
ATOM 1210 O O . VAL A 1 168 ? -8.281 1.796 6.937 1.00 96.31 168 VAL A O 1
ATOM 1213 N N . LEU A 1 169 ? -8.356 -0.107 5.747 1.00 95.94 169 LEU A N 1
ATOM 1214 C CA . LEU A 1 169 ? -9.765 -0.384 6.032 1.00 95.94 169 LEU A CA 1
ATOM 1215 C C . LEU A 1 169 ? -10.015 -0.681 7.513 1.00 95.94 169 LEU A C 1
ATOM 1217 O O . LEU A 1 169 ? -11.019 -0.234 8.070 1.00 95.94 169 LEU A O 1
ATOM 1221 N N . LEU A 1 170 ? -9.097 -1.380 8.179 1.00 96.25 170 LEU A N 1
ATOM 1222 C CA . LEU A 1 170 ? -9.176 -1.644 9.615 1.00 96.25 170 LEU A CA 1
ATOM 1223 C C . LEU A 1 170 ? -9.054 -0.353 10.442 1.00 96.25 170 LEU A C 1
ATOM 1225 O O . LEU A 1 170 ? -9.816 -0.170 11.393 1.00 96.25 170 LEU A O 1
ATOM 1229 N N . LEU A 1 171 ? -8.165 0.574 10.070 1.00 95.75 171 LEU A N 1
ATOM 1230 C CA . LEU A 1 171 ? -8.072 1.895 10.705 1.00 95.75 171 LEU A CA 1
ATOM 1231 C C . LEU A 1 171 ? -9.355 2.710 10.493 1.00 95.75 171 LEU A C 1
ATOM 1233 O O . LEU A 1 171 ? -9.899 3.267 11.452 1.00 95.75 171 LEU A O 1
ATOM 1237 N N . ALA A 1 172 ? -9.881 2.729 9.264 1.00 93.75 172 ALA A N 1
ATOM 1238 C CA . ALA A 1 172 ? -11.149 3.380 8.942 1.00 93.75 172 ALA A CA 1
ATOM 1239 C C . ALA A 1 172 ? -12.312 2.797 9.762 1.00 93.75 172 ALA A C 1
ATOM 1241 O O . ALA A 1 172 ? -13.139 3.546 10.289 1.00 93.75 172 ALA A O 1
ATOM 1242 N N . TRP A 1 173 ? -12.342 1.474 9.939 1.00 94.38 173 TRP A N 1
ATOM 1243 C CA . TRP A 1 173 ? -13.335 0.781 10.754 1.00 94.38 173 TRP A CA 1
ATOM 1244 C C . TRP A 1 173 ? -13.246 1.158 12.236 1.00 94.38 173 TRP A C 1
ATOM 1246 O O . TRP A 1 173 ? -14.257 1.508 12.849 1.00 94.38 173 TRP A O 1
ATOM 1256 N N . VAL A 1 174 ? -12.042 1.122 12.820 1.00 93.44 174 VAL A N 1
ATOM 1257 C CA . VAL A 1 174 ? -11.813 1.513 14.223 1.00 93.44 174 VAL A CA 1
ATOM 1258 C C . VAL A 1 174 ? -12.281 2.950 14.459 1.00 93.44 174 VAL A C 1
ATOM 1260 O O . VAL A 1 174 ? -12.953 3.227 15.455 1.00 93.44 174 VAL A O 1
ATOM 1263 N N . HIS A 1 175 ? -11.996 3.851 13.519 1.00 92.50 175 HIS A N 1
ATOM 1264 C CA . HIS A 1 175 ? -12.457 5.235 13.573 1.00 92.50 175 HIS A CA 1
ATOM 1265 C C . HIS A 1 175 ? -13.981 5.363 13.479 1.00 92.50 175 HIS A C 1
ATOM 1267 O O . HIS A 1 175 ? -14.607 6.047 14.290 1.00 92.50 175 HIS A O 1
ATOM 1273 N N . ALA A 1 176 ? -14.599 4.686 12.509 1.00 89.12 176 ALA A N 1
ATOM 1274 C CA . ALA A 1 176 ? -16.045 4.714 12.314 1.00 89.12 176 ALA A CA 1
ATOM 1275 C C . ALA A 1 176 ? -16.793 4.228 13.566 1.00 89.12 176 ALA A C 1
ATOM 1277 O O . ALA A 1 176 ? -17.733 4.890 14.010 1.00 89.12 176 ALA A O 1
ATOM 1278 N N . ARG A 1 177 ? -16.325 3.132 14.178 1.00 87.56 177 ARG A N 1
ATOM 1279 C CA . ARG A 1 177 ? -16.905 2.562 15.402 1.00 87.56 177 ARG A CA 1
ATOM 1280 C C . ARG A 1 177 ? -16.768 3.491 16.610 1.00 87.56 177 ARG A C 1
ATOM 1282 O O . ARG A 1 177 ? -17.690 3.584 17.418 1.00 87.56 177 ARG A O 1
ATOM 1289 N N . ALA A 1 178 ? -15.643 4.192 16.744 1.00 84.31 178 ALA A N 1
ATOM 1290 C CA . ALA A 1 178 ? -15.466 5.171 17.815 1.00 84.31 178 ALA A CA 1
ATOM 1291 C C . ALA A 1 178 ? -16.496 6.306 17.704 1.00 84.31 178 ALA A C 1
ATOM 1293 O O . ALA A 1 178 ? -17.218 6.585 18.656 1.00 84.31 178 ALA A O 1
ATOM 1294 N N . ARG A 1 179 ? -16.664 6.874 16.503 1.00 81.19 179 ARG A N 1
ATOM 1295 C CA . ARG A 1 179 ? -17.630 7.958 16.262 1.00 81.19 179 ARG A CA 1
ATOM 1296 C C . ARG A 1 179 ? -19.079 7.566 16.546 1.00 81.19 179 ARG A C 1
ATOM 1298 O O . ARG A 1 179 ? -19.873 8.431 16.904 1.00 81.19 179 ARG A O 1
ATOM 1305 N N . THR A 1 180 ? -19.457 6.306 16.329 1.00 79.44 180 THR A N 1
ATOM 1306 C CA . THR A 1 180 ? -20.813 5.840 16.655 1.00 79.44 180 THR A CA 1
ATOM 1307 C C . THR A 1 180 ? -21.042 5.754 18.160 1.00 79.44 180 THR A C 1
ATOM 1309 O O . THR A 1 180 ? -22.117 6.134 18.611 1.00 79.44 180 THR A O 1
ATOM 1312 N N . HIS A 1 181 ? -20.039 5.325 18.934 1.00 74.25 181 HIS A N 1
ATOM 1313 C CA . HIS A 1 181 ? -20.135 5.305 20.395 1.00 74.25 181 HIS A CA 1
ATOM 1314 C C . HIS A 1 181 ? -20.180 6.721 20.982 1.00 74.25 181 HIS A C 1
ATOM 1316 O O . HIS A 1 181 ? -21.054 7.000 21.796 1.00 74.25 181 HIS A O 1
ATOM 1322 N N . ASP A 1 182 ? -19.325 7.629 20.505 1.00 74.56 182 ASP A N 1
ATOM 1323 C CA . ASP A 1 182 ? -19.280 9.013 20.998 1.00 74.56 182 ASP A CA 1
ATOM 1324 C C . ASP A 1 182 ? -20.601 9.766 20.736 1.00 74.56 182 ASP A C 1
ATOM 1326 O O . ASP A 1 182 ? -21.022 10.587 21.544 1.00 74.56 182 ASP A O 1
ATOM 1330 N N . ARG A 1 183 ? -21.298 9.466 19.628 1.00 69.62 183 ARG A N 1
ATOM 1331 C CA . ARG A 1 183 ? -22.620 10.050 19.326 1.00 69.62 183 ARG A CA 1
ATOM 1332 C C . ARG A 1 183 ? -23.745 9.502 20.192 1.00 69.62 183 ARG A C 1
ATOM 1334 O O . ARG A 1 183 ? -24.645 10.257 20.523 1.00 69.62 183 ARG A O 1
ATOM 1341 N N . ALA A 1 184 ? -23.713 8.212 20.519 1.00 69.94 184 ALA A N 1
ATOM 1342 C CA . ALA A 1 184 ? -24.724 7.597 21.378 1.00 69.94 184 ALA A CA 1
ATOM 1343 C C . ALA A 1 184 ? -24.601 8.052 22.844 1.00 69.94 184 ALA A C 1
ATOM 1345 O O . ALA A 1 184 ? -25.569 7.975 23.588 1.00 69.94 184 ALA A O 1
ATOM 1346 N N . ALA A 1 185 ? -23.415 8.515 23.250 1.00 69.12 185 ALA A N 1
ATOM 1347 C CA . ALA A 1 185 ? -23.147 9.041 24.585 1.00 69.12 185 ALA A CA 1
ATOM 1348 C C . ALA A 1 185 ? -23.381 10.560 24.716 1.00 69.12 185 ALA A C 1
ATOM 1350 O O . ALA A 1 185 ? -23.227 11.102 25.810 1.00 69.12 185 ALA A O 1
ATOM 1351 N N . ALA A 1 186 ? -23.714 11.262 23.627 1.00 71.50 186 ALA A N 1
ATOM 1352 C CA . ALA A 1 186 ? -24.021 12.686 23.691 1.00 71.50 186 ALA A CA 1
ATOM 1353 C C . ALA A 1 186 ? -25.388 12.890 24.379 1.00 71.50 186 ALA A C 1
ATOM 1355 O O . ALA A 1 186 ? -26.345 12.222 23.986 1.00 71.50 186 ALA A O 1
ATOM 1356 N N . PRO A 1 187 ? -25.501 13.776 25.388 1.00 64.44 187 PRO A N 1
ATOM 1357 C CA . PRO A 1 187 ? -26.782 14.072 26.024 1.00 64.44 187 PRO A CA 1
ATOM 1358 C C . PRO A 1 187 ? -27.764 14.656 25.002 1.00 64.44 187 PRO A C 1
ATOM 1360 O O . PRO A 1 187 ? -27.350 15.404 24.109 1.00 64.44 187 PRO A O 1
ATOM 1363 N N . ASP A 1 188 ? -29.050 14.316 25.140 1.00 69.81 188 ASP A N 1
ATOM 1364 C CA . ASP A 1 188 ? -30.096 14.880 24.287 1.00 69.81 188 ASP A CA 1
ATOM 1365 C C . ASP A 1 188 ? -30.042 16.414 24.340 1.00 69.81 188 ASP A C 1
ATOM 1367 O O . ASP A 1 188 ? -29.809 16.991 25.411 1.00 69.81 188 ASP A O 1
ATOM 1371 N N . PRO A 1 189 ? -30.222 17.100 23.196 1.00 69.56 189 PRO A N 1
ATOM 1372 C CA . PRO A 1 189 ? -30.285 18.549 23.198 1.00 69.56 189 PRO A CA 1
ATOM 1373 C C . PRO A 1 189 ? -31.411 18.995 24.141 1.00 69.56 189 PRO A C 1
ATOM 1375 O O . PRO A 1 189 ? -32.466 18.354 24.170 1.00 69.56 189 PRO A O 1
ATOM 1378 N N . PRO A 1 190 ? -31.211 20.076 24.917 1.00 68.88 190 PRO A N 1
ATOM 1379 C CA . PRO A 1 190 ? -32.241 20.564 25.819 1.00 68.88 190 PRO A CA 1
ATOM 1380 C C . PRO A 1 190 ? -33.522 20.814 25.023 1.00 68.88 190 PRO A C 1
ATOM 1382 O O . PRO A 1 190 ? -33.503 21.510 24.004 1.00 68.88 190 PRO A O 1
ATOM 1385 N N . VAL A 1 191 ? -34.625 20.219 25.480 1.00 73.69 191 VAL A N 1
ATOM 1386 C CA . VAL A 1 191 ? -35.954 20.488 24.935 1.00 73.69 191 VAL A CA 1
ATOM 1387 C C . VAL A 1 191 ? -36.235 21.962 25.194 1.00 73.69 191 VAL A C 1
ATOM 1389 O O . VAL A 1 191 ? -36.465 22.369 26.332 1.00 73.69 191 VAL A O 1
ATOM 1392 N N . VAL A 1 192 ? -36.158 22.777 24.144 1.00 74.69 192 VAL A N 1
ATOM 1393 C CA . VAL A 1 192 ? -36.564 24.179 24.212 1.00 74.69 192 VAL A CA 1
ATOM 1394 C C . VAL A 1 192 ? -38.084 24.177 24.308 1.00 74.69 192 VAL A C 1
ATOM 1396 O O . VAL A 1 192 ? -38.773 24.013 23.304 1.00 74.69 192 VAL A O 1
ATOM 1399 N N . VAL A 1 193 ? -38.607 24.282 25.530 1.00 74.69 193 VAL A N 1
ATOM 1400 C CA . VAL A 1 193 ? -40.032 24.532 25.750 1.00 74.69 193 VAL A CA 1
ATOM 1401 C C . VAL A 1 193 ? -40.289 25.977 25.312 1.00 74.69 193 VAL A C 1
ATOM 1403 O O . VAL A 1 193 ? -39.631 26.874 25.846 1.00 74.69 193 VAL A O 1
ATOM 1406 N N . PRO A 1 194 ? -41.170 26.230 24.328 1.00 68.31 194 PRO A N 1
ATOM 1407 C CA . PRO A 1 194 ? -41.516 27.590 23.946 1.00 68.31 194 PRO A CA 1
ATOM 1408 C C . PRO A 1 194 ? -42.154 28.282 25.151 1.00 68.31 194 PRO A C 1
ATOM 1410 O O . PRO A 1 194 ? -43.147 27.798 25.687 1.00 68.31 194 PRO A O 1
ATOM 1413 N N . THR A 1 195 ? -41.562 29.382 25.604 1.00 74.56 195 THR A N 1
ATOM 1414 C CA . THR A 1 195 ? -42.218 30.291 26.544 1.00 74.56 195 THR A CA 1
ATOM 1415 C C . THR A 1 195 ? -43.181 31.158 25.743 1.00 74.56 195 THR A C 1
ATOM 1417 O O . THR A 1 195 ? -42.725 31.934 24.899 1.00 74.56 195 THR A O 1
ATOM 1420 N N . GLU A 1 196 ? -44.480 30.961 25.967 1.00 69.38 196 GLU A N 1
ATOM 1421 C CA . GLU A 1 196 ? -45.547 31.873 25.527 1.00 69.38 196 GLU A CA 1
ATOM 1422 C C . GLU A 1 196 ? -45.506 33.201 26.293 1.00 69.38 196 GLU A C 1
ATOM 1424 O O . GLU A 1 196 ? -45.142 33.184 27.496 1.00 69.38 196 GLU A O 1
#

Sequence (196 aa):
MAAGVRRWAPFALVLVGPAAALLVTLLHPGPSGHWSGHLAAAGGSVGVAVALVVGLCVVRPRLPAAALASLVVVGAGLALEAVGNIRAARSLWETTYDDAEAGTYGPLYDGYEWGHTVAERGDTVVILGSLAFAVALGLHRRVGVRVAVAGGVLAFWPPWVYPALGPVLLLAWVHARARTHDRAAAPDPPVVVPTE

Organism: NCBI:txid2682843